Protein AF-A0A937B9V1-F1 (afdb_monomer)

Secondary structure (DSSP, 8-state):
------SSEEEEEETTEEEEEE--GGGTT---HHHHHHHHHHHHHHHH-TT--EEEEEE-SPPPSSHHHHHHHHHHH--HHHHSPP--GGGGGGSPPPPTTPPSSPPPGGGGT----TTTTTT---HHHHHHHHHHHHHTTGGGHHHHTT-TTS--S---HHHHHTTSS-HHHHHHHHH-

Sequence (180 aa):
MTDMTYNTILLSRDNGLATITLNAPDKLNAVSRKMIAEIKPCWEELAADSSVRAVLLTGNGRPYAVFTPYKNAWLREVNDFYLRSYPVERHAAALAPLPQGLPPGVPELAAIGFETTNLRALKIATGTQGARGLFEDFVERIDRYHQARDFPAIKGPSYLSVHLRFGTLSIRQVARVAWQ

Mean predicted aligned error: 11.93 Å

Solvent-accessible surface area (backbone atoms only — not comparable to full-atom values): 11213 Å² total; per-residue (Å²): 133,84,83,80,80,62,82,36,45,43,81,49,76,54,99,31,37,33,37,41,32,40,40,30,77,96,48,35,48,51,90,40,74,68,39,54,63,52,46,53,58,52,49,55,55,49,73,71,35,87,69,48,78,46,77,48,81,47,70,78,84,66,72,70,69,43,66,67,67,42,50,59,51,48,67,69,69,61,50,70,83,75,27,53,83,77,85,58,72,86,50,57,86,72,58,81,77,84,63,88,92,60,76,88,78,82,81,57,53,66,81,73,79,39,78,92,72,65,47,71,82,70,66,57,65,60,64,46,68,28,33,48,54,38,47,57,60,30,65,82,48,52,91,49,29,87,80,26,57,86,38,90,92,44,94,27,70,54,81,50,66,68,28,56,74,70,61,41,41,58,67,38,59,54,51,44,64,74,67,109

Structure (mmCIF, N/CA/C/O backbone):
data_AF-A0A937B9V1-F1
#
_entry.id   AF-A0A937B9V1-F1
#
loop_
_atom_site.group_PDB
_atom_site.id
_atom_site.type_symbol
_atom_site.label_atom_id
_atom_site.label_alt_id
_atom_site.label_comp_id
_atom_site.label_asym_id
_atom_site.label_entity_id
_atom_site.label_seq_id
_atom_site.pdbx_PDB_ins_code
_atom_site.Cartn_x
_atom_site.Cartn_y
_atom_site.Cartn_z
_atom_site.occupancy
_atom_site.B_iso_or_equiv
_atom_site.auth_seq_id
_atom_site.auth_comp_id
_atom_site.auth_asym_id
_atom_site.auth_atom_id
_atom_site.pdbx_PDB_model_num
ATOM 1 N N . MET A 1 1 ? -21.801 18.037 42.584 1.00 36.03 1 MET A N 1
ATOM 2 C CA . MET A 1 1 ? -21.673 17.160 41.404 1.00 36.03 1 MET A CA 1
ATOM 3 C C . MET A 1 1 ? -20.888 17.943 40.375 1.00 36.03 1 MET A C 1
ATOM 5 O O . MET A 1 1 ? -21.394 18.938 39.882 1.00 36.03 1 MET A O 1
ATOM 9 N N . THR A 1 2 ? -19.611 17.616 40.193 1.00 35.78 2 THR A N 1
ATOM 10 C CA . THR A 1 2 ? -18.760 18.268 39.191 1.00 35.78 2 THR A CA 1
ATOM 11 C C . THR A 1 2 ? -19.205 17.814 37.813 1.00 35.78 2 THR A C 1
ATOM 13 O O . THR A 1 2 ? -19.143 16.626 37.512 1.00 35.78 2 THR A O 1
ATOM 16 N N . ASP A 1 3 ? -19.682 18.761 37.017 1.00 43.06 3 ASP A N 1
ATOM 17 C CA . ASP A 1 3 ? -20.049 18.560 35.623 1.00 43.06 3 ASP A CA 1
ATOM 18 C C . ASP A 1 3 ? -18.768 18.236 34.838 1.00 43.06 3 ASP A C 1
ATOM 20 O O . ASP A 1 3 ? -17.901 19.090 34.635 1.00 43.06 3 ASP A O 1
ATOM 24 N N . MET A 1 4 ? -18.557 16.956 34.534 1.00 55.00 4 MET A N 1
ATOM 25 C CA . MET A 1 4 ? -17.305 16.475 33.962 1.00 55.00 4 MET A CA 1
ATOM 26 C C . MET A 1 4 ? -17.351 16.676 32.449 1.00 55.00 4 MET A C 1
ATOM 28 O O . MET A 1 4 ? -17.801 15.824 31.690 1.00 55.00 4 MET A O 1
ATOM 32 N N . THR A 1 5 ? -16.920 17.853 31.998 1.00 66.19 5 THR A N 1
ATOM 33 C CA . THR A 1 5 ? -16.861 18.174 30.572 1.00 66.19 5 THR A CA 1
ATOM 34 C C . THR A 1 5 ? -15.746 17.365 29.902 1.00 66.19 5 THR A C 1
ATOM 36 O O . THR A 1 5 ? -14.557 17.639 30.079 1.00 66.19 5 THR A O 1
ATOM 39 N N . TYR A 1 6 ? -16.120 16.347 29.128 1.00 78.38 6 TYR A N 1
ATOM 40 C CA . TYR A 1 6 ? -15.191 15.610 28.276 1.00 78.38 6 TYR A CA 1
ATOM 41 C C . TYR A 1 6 ? -14.719 16.493 27.111 1.00 78.38 6 TYR A C 1
ATOM 43 O O . TYR A 1 6 ? -15.532 17.094 26.410 1.00 78.38 6 TYR A O 1
ATOM 51 N N . ASN A 1 7 ? -13.407 16.578 26.873 1.00 79.38 7 ASN A N 1
ATOM 52 C CA . ASN A 1 7 ? -12.864 17.419 25.797 1.00 79.38 7 ASN A CA 1
ATOM 53 C C . ASN A 1 7 ? -12.633 16.647 24.499 1.00 79.38 7 ASN A C 1
ATOM 55 O O . ASN A 1 7 ? -12.475 17.249 23.441 1.00 79.38 7 ASN A O 1
ATOM 59 N N . THR A 1 8 ? -12.494 15.327 24.591 1.00 81.69 8 THR A N 1
ATOM 60 C CA . THR A 1 8 ? -12.079 14.464 23.481 1.00 81.69 8 THR A CA 1
ATOM 61 C C . THR A 1 8 ? -13.044 13.317 23.216 1.00 81.69 8 THR A C 1
ATOM 63 O O . THR A 1 8 ? -12.830 12.551 22.277 1.00 81.69 8 THR A O 1
ATOM 66 N N . ILE A 1 9 ? -14.122 13.211 23.990 1.00 85.75 9 ILE A N 1
ATOM 67 C CA . ILE A 1 9 ? -15.238 12.297 23.749 1.00 85.75 9 ILE A CA 1
ATOM 68 C C . ILE A 1 9 ? -16.563 13.047 23.916 1.00 85.75 9 ILE A C 1
ATOM 70 O O . ILE A 1 9 ? -16.640 14.020 24.658 1.00 85.75 9 ILE A O 1
ATOM 74 N N . LEU A 1 10 ? -17.599 12.606 23.210 1.00 86.81 10 LEU A N 1
ATOM 75 C CA . LEU A 1 10 ? -18.985 13.011 23.433 1.00 86.81 10 LEU A CA 1
ATOM 76 C C . LEU A 1 10 ? -19.726 11.817 24.017 1.00 86.81 10 LEU A C 1
ATOM 78 O O . LEU A 1 10 ? -19.574 10.703 23.516 1.00 86.81 10 LEU A O 1
ATOM 82 N N . LEU A 1 11 ? -20.537 12.054 25.041 1.00 88.00 11 LEU A N 1
ATOM 83 C CA . LEU A 1 11 ? -21.367 11.032 25.661 1.00 88.00 11 LEU A CA 1
ATOM 84 C C . LEU A 1 11 ? -22.838 11.379 25.444 1.00 88.00 11 LEU A C 1
ATOM 86 O O . LEU A 1 11 ? -23.277 12.474 25.783 1.00 88.00 11 LEU A O 1
ATOM 90 N N . SER A 1 12 ? -23.596 10.437 24.895 1.00 87.44 12 SER A N 1
ATOM 91 C CA . SER A 1 12 ? -25.056 10.521 24.797 1.00 87.44 12 SER A CA 1
ATOM 92 C C . SER A 1 12 ? -25.686 9.268 25.394 1.00 87.44 12 SER A C 1
ATOM 94 O O . SER A 1 12 ? -25.066 8.204 25.403 1.00 87.44 12 SER A O 1
ATOM 96 N N . ARG A 1 13 ? -26.902 9.400 25.925 1.00 89.50 13 ARG A N 1
ATOM 97 C CA . ARG A 1 13 ? -27.661 8.308 26.539 1.00 89.50 13 ARG A CA 1
ATOM 98 C C . ARG A 1 13 ? -29.076 8.329 25.984 1.00 89.50 13 ARG A C 1
ATOM 100 O O . ARG A 1 13 ? -29.728 9.365 26.055 1.00 89.50 13 ARG A O 1
ATOM 107 N N . ASP A 1 14 ? -29.531 7.201 25.453 1.00 87.50 14 ASP A N 1
ATOM 108 C CA . ASP A 1 14 ? -30.900 7.041 24.966 1.00 87.50 14 ASP A CA 1
ATOM 109 C C . ASP A 1 14 ? -31.386 5.601 25.170 1.00 87.50 14 ASP A C 1
ATOM 111 O O . ASP A 1 14 ? -30.699 4.654 24.798 1.00 87.50 14 ASP A O 1
ATOM 115 N N . ASN A 1 15 ? -32.564 5.423 25.775 1.00 87.94 15 ASN A N 1
ATOM 116 C CA . ASN A 1 15 ? -33.238 4.125 25.943 1.00 87.94 15 ASN A CA 1
ATOM 117 C C . ASN A 1 15 ? -32.349 2.973 26.476 1.00 87.94 15 ASN A C 1
ATOM 119 O O . ASN A 1 15 ? -32.470 1.806 26.078 1.00 87.94 15 ASN A O 1
ATOM 123 N N . GLY A 1 16 ? -31.446 3.296 27.404 1.00 86.31 16 GLY A N 1
ATOM 124 C CA . GLY A 1 16 ? -30.489 2.360 28.000 1.00 86.31 16 GLY A CA 1
ATOM 125 C C . GLY A 1 16 ? -29.288 2.011 27.113 1.00 86.31 16 GLY A C 1
ATOM 126 O O . GLY A 1 16 ? -28.543 1.091 27.440 1.00 86.31 16 GLY A O 1
ATOM 127 N N . LEU A 1 17 ? -29.078 2.723 26.009 1.00 85.94 17 LEU A N 1
ATOM 128 C CA . LEU A 1 17 ? -27.844 2.713 25.231 1.00 85.94 17 LEU A CA 1
ATOM 129 C C . LEU A 1 17 ? -27.038 3.976 25.549 1.00 85.94 17 LEU A C 1
ATOM 131 O O . LEU A 1 17 ? -27.493 5.094 25.310 1.00 85.94 17 LEU A O 1
ATOM 135 N N . ALA A 1 18 ? -25.815 3.800 26.040 1.00 90.38 18 ALA A N 1
ATOM 136 C CA . ALA A 1 18 ? -24.845 4.881 26.135 1.00 90.38 18 ALA A CA 1
ATOM 137 C C . ALA A 1 18 ? -23.940 4.871 24.898 1.00 90.38 18 ALA A C 1
ATOM 139 O O . ALA A 1 18 ? -23.343 3.849 24.576 1.00 90.38 18 ALA A O 1
ATOM 140 N N . THR A 1 19 ? -23.814 5.998 24.200 1.00 84.19 19 THR A N 1
ATOM 141 C CA . THR A 1 19 ? -22.919 6.130 23.043 1.00 84.19 19 THR A CA 1
ATOM 142 C C . THR A 1 19 ? -21.779 7.082 23.366 1.00 84.19 19 THR A C 1
ATOM 144 O O . THR A 1 19 ? -22.000 8.278 23.571 1.00 84.19 19 THR A O 1
ATOM 147 N N .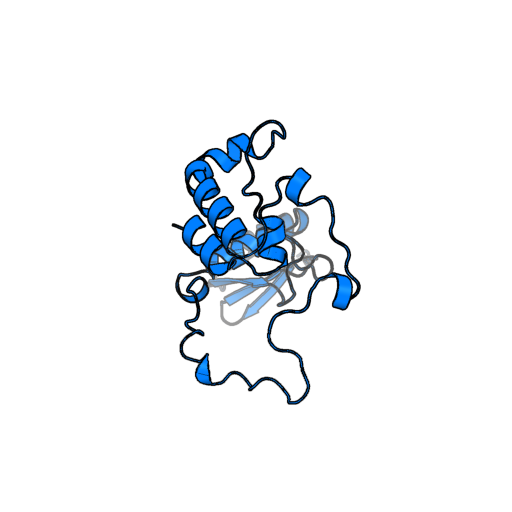 ILE A 1 20 ? -20.558 6.550 23.360 1.00 87.94 20 ILE A N 1
ATOM 148 C CA . ILE A 1 20 ? -19.310 7.303 23.452 1.00 87.94 20 ILE A CA 1
ATOM 149 C C . ILE A 1 20 ? -18.811 7.546 22.028 1.00 87.94 20 ILE A C 1
ATOM 151 O O . ILE A 1 20 ? -18.422 6.620 21.315 1.00 87.94 20 ILE A O 1
ATOM 155 N N . THR A 1 21 ? -18.798 8.804 21.604 1.00 85.25 21 THR A N 1
ATOM 156 C CA . THR A 1 21 ? -18.235 9.206 20.314 1.00 85.25 21 THR A CA 1
ATOM 157 C C . THR A 1 21 ? -16.863 9.818 20.528 1.00 85.25 21 THR A C 1
ATOM 159 O O . THR A 1 21 ? -16.727 10.802 21.251 1.00 85.25 21 THR A O 1
ATOM 162 N N . LEU A 1 22 ? -15.834 9.276 19.879 1.00 84.50 22 LEU A N 1
ATOM 163 C CA . LEU A 1 22 ? -14.516 9.904 19.865 1.00 84.50 22 LEU A CA 1
ATOM 164 C C . LEU A 1 22 ? -14.626 11.268 19.165 1.00 84.50 22 LEU A C 1
ATOM 166 O O . LEU A 1 22 ? -15.074 11.344 18.018 1.00 84.50 22 LEU A O 1
ATOM 170 N N . ASN A 1 23 ? -14.226 12.330 19.863 1.00 79.38 23 ASN A N 1
ATOM 171 C CA . ASN A 1 23 ? -14.386 13.719 19.444 1.00 79.38 23 ASN A CA 1
ATOM 172 C C . ASN A 1 23 ? -13.084 14.506 19.618 1.00 79.38 23 ASN A C 1
ATOM 174 O O . ASN A 1 23 ? -12.989 15.459 20.383 1.00 79.38 23 ASN A O 1
ATOM 178 N N . ALA A 1 24 ? -12.062 14.101 18.872 1.00 73.88 24 ALA A N 1
ATOM 179 C CA . ALA A 1 24 ? -10.858 14.891 18.650 1.00 73.88 24 ALA A CA 1
ATOM 180 C C . ALA A 1 24 ? -10.786 15.280 17.162 1.00 73.88 24 ALA A C 1
ATOM 182 O O . ALA A 1 24 ? -9.956 14.730 16.429 1.00 73.88 24 ALA A O 1
ATOM 183 N N . PRO A 1 25 ? -11.667 16.184 16.690 1.00 66.12 25 PRO A N 1
ATOM 184 C CA . PRO A 1 25 ? -11.812 16.522 15.274 1.00 66.12 25 PRO A CA 1
ATOM 185 C C . PRO A 1 25 ? -10.507 17.015 14.640 1.00 66.12 25 PRO A C 1
ATOM 187 O O . PRO A 1 25 ? -10.185 16.595 13.529 1.00 66.12 25 PRO A O 1
ATOM 190 N N . ASP A 1 26 ? -9.731 17.818 15.370 1.00 66.31 26 ASP A N 1
ATOM 191 C CA . ASP A 1 26 ? -8.446 18.374 14.916 1.00 66.31 26 ASP A CA 1
ATOM 192 C C . ASP A 1 26 ? -7.323 17.331 14.871 1.00 66.31 26 ASP A C 1
ATOM 194 O O . ASP A 1 26 ? -6.260 17.557 14.299 1.00 66.31 26 ASP A O 1
ATOM 198 N N . LYS A 1 27 ? -7.549 16.168 15.489 1.00 63.59 27 LYS A N 1
ATOM 199 C CA . LYS A 1 27 ? -6.613 15.037 15.523 1.00 63.59 27 LYS A CA 1
ATOM 200 C C . LYS A 1 27 ? -7.213 13.790 14.879 1.00 63.59 27 LYS A C 1
ATOM 202 O O . LYS A 1 27 ? -6.754 12.683 15.154 1.00 63.59 27 LYS A O 1
ATOM 207 N N . LEU A 1 28 ? -8.263 13.969 14.072 1.00 57.28 28 LEU A N 1
ATOM 208 C CA . LEU A 1 28 ? -9.016 12.921 13.381 1.00 57.28 28 LEU A CA 1
ATOM 209 C C . LEU A 1 28 ? -9.311 11.695 14.268 1.00 57.28 28 LEU A C 1
ATOM 211 O O . LEU A 1 28 ? -9.113 10.548 13.865 1.00 57.28 28 LEU A O 1
ATOM 215 N N . ASN A 1 29 ? -9.742 11.950 15.506 1.00 65.25 29 ASN A N 1
ATOM 216 C CA . ASN A 1 29 ? -10.091 10.928 16.498 1.00 65.25 29 ASN A CA 1
ATOM 217 C C . ASN A 1 29 ? -8.968 9.928 16.818 1.00 65.25 29 ASN A C 1
ATOM 219 O O . ASN A 1 29 ? -9.227 8.799 17.233 1.00 65.25 29 ASN A O 1
ATOM 223 N N . ALA A 1 30 ? -7.711 10.347 16.668 1.00 66.12 30 ALA A N 1
ATOM 224 C CA . ALA A 1 30 ? -6.574 9.629 17.215 1.00 66.12 30 ALA A CA 1
ATOM 225 C C . ALA A 1 30 ? -6.777 9.358 18.712 1.00 66.12 30 ALA A C 1
ATOM 227 O O . ALA A 1 30 ? -6.952 10.292 19.502 1.00 66.12 30 ALA A O 1
ATOM 228 N N . VAL A 1 31 ? -6.695 8.085 19.108 1.00 74.38 31 VAL A N 1
ATOM 229 C CA . VAL A 1 31 ? -6.790 7.676 20.514 1.00 74.38 31 VAL A CA 1
ATOM 230 C C . VAL A 1 31 ? -5.541 8.157 21.257 1.00 74.38 31 VAL A C 1
ATOM 232 O O . VAL A 1 31 ? -4.489 7.521 21.241 1.00 74.38 31 VAL A O 1
ATOM 235 N N . SER A 1 32 ? -5.641 9.343 21.857 1.00 78.00 32 SER A N 1
ATOM 236 C CA . SER A 1 32 ? -4.566 9.982 22.623 1.00 78.00 32 SER A CA 1
ATOM 237 C C . SER A 1 32 ? -4.592 9.556 24.094 1.00 78.00 32 SER A C 1
ATOM 239 O O . SER A 1 32 ? -5.627 9.128 24.598 1.00 78.00 32 SER A O 1
ATOM 241 N N . ARG A 1 33 ? -3.488 9.747 24.833 1.00 80.75 33 ARG A N 1
ATOM 242 C CA . ARG A 1 33 ? -3.462 9.501 26.292 1.00 80.75 33 ARG A CA 1
ATOM 243 C C . ARG A 1 33 ? -4.549 10.279 27.040 1.00 80.75 33 ARG A C 1
ATOM 245 O O . ARG A 1 33 ? -5.150 9.731 27.952 1.00 80.75 33 ARG A O 1
ATOM 252 N N . LYS A 1 34 ? -4.828 11.521 26.621 1.00 81.50 34 LYS A N 1
ATOM 253 C CA . LYS A 1 3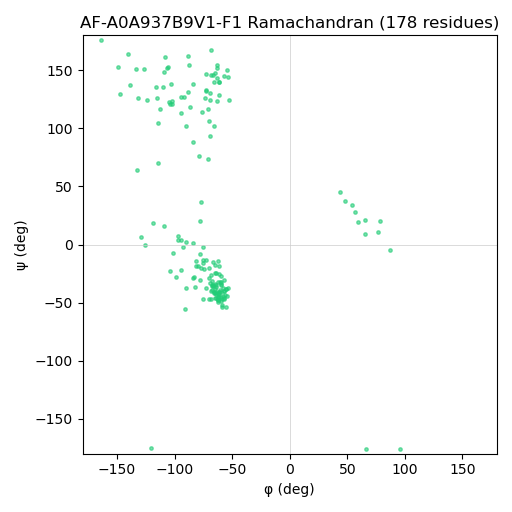4 ? -5.912 12.343 27.181 1.00 81.50 34 LYS A CA 1
ATOM 254 C C . LYS A 1 34 ? -7.277 11.694 26.944 1.00 81.50 34 LYS A C 1
ATOM 256 O O . LYS A 1 34 ? -8.060 11.581 27.872 1.00 81.50 34 LYS A O 1
ATOM 261 N N . MET A 1 35 ? -7.515 11.200 25.731 1.00 83.31 35 MET A N 1
ATOM 262 C CA . MET A 1 35 ? -8.759 10.512 25.382 1.00 83.31 35 MET A CA 1
ATOM 263 C C . MET A 1 35 ? -8.937 9.212 26.163 1.00 83.31 35 MET A C 1
ATOM 265 O O . MET A 1 35 ? -10.016 8.967 26.676 1.00 83.31 35 MET A O 1
AT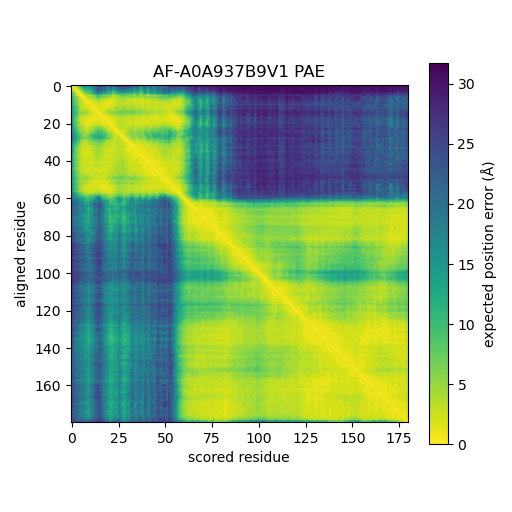OM 269 N N . ILE A 1 36 ? -7.876 8.418 26.335 1.00 82.69 36 ILE A N 1
ATOM 270 C CA . ILE A 1 36 ? -7.905 7.214 27.183 1.00 82.69 36 ILE A CA 1
ATOM 271 C C . ILE A 1 36 ? -8.217 7.579 28.645 1.00 82.69 36 ILE A C 1
ATOM 273 O O . ILE A 1 36 ? -9.000 6.891 29.297 1.00 82.69 36 ILE A O 1
ATOM 277 N N . ALA A 1 37 ? -7.632 8.670 29.148 1.00 86.31 37 ALA A N 1
ATOM 278 C CA . ALA A 1 37 ? -7.868 9.161 30.504 1.00 86.31 37 ALA A CA 1
ATOM 279 C C . ALA A 1 37 ? -9.286 9.718 30.715 1.00 86.31 37 ALA A C 1
ATOM 281 O O . ALA A 1 37 ? -9.765 9.687 31.839 1.00 86.31 37 ALA A O 1
ATOM 282 N N . GLU A 1 38 ? -9.956 10.197 29.662 1.00 87.19 38 GLU A N 1
ATOM 283 C CA . GLU A 1 38 ? -11.368 10.610 29.694 1.00 87.19 38 GLU A CA 1
ATOM 284 C C . GLU A 1 38 ? -12.319 9.410 29.540 1.00 87.19 38 GLU A C 1
ATOM 286 O O . GLU A 1 38 ? -13.350 9.333 30.201 1.00 87.19 38 GLU A O 1
ATOM 291 N N . ILE A 1 39 ? -11.934 8.431 28.721 1.00 85.88 39 ILE A N 1
ATOM 292 C CA . ILE A 1 39 ? -12.666 7.182 28.491 1.00 85.88 39 ILE A CA 1
ATOM 293 C C . ILE A 1 39 ? -12.789 6.365 29.778 1.00 85.88 39 ILE A C 1
ATOM 295 O O . ILE A 1 39 ? -13.883 5.938 30.129 1.00 85.88 39 ILE A O 1
ATOM 299 N N . LYS A 1 40 ? -11.688 6.144 30.500 1.00 86.00 40 LYS A N 1
ATOM 300 C CA . LYS A 1 40 ? -11.686 5.270 31.680 1.00 86.00 40 LYS A CA 1
ATOM 301 C C . LYS A 1 40 ? -12.732 5.654 32.753 1.00 86.00 40 LYS A C 1
ATOM 303 O O . LYS A 1 40 ? -13.533 4.787 33.091 1.00 86.00 40 LYS A O 1
ATOM 308 N N . PRO A 1 41 ? -12.792 6.904 33.251 1.00 88.19 41 PRO A N 1
ATOM 309 C CA . PRO A 1 41 ? -13.814 7.302 34.218 1.00 88.19 41 PRO A CA 1
ATOM 310 C C . PRO A 1 41 ? -15.224 7.321 33.612 1.00 88.19 41 PRO A C 1
ATOM 312 O O . PRO A 1 41 ? -16.176 6.988 34.307 1.00 88.19 41 PRO A O 1
ATOM 315 N N . CYS A 1 42 ? -15.368 7.624 32.315 1.00 87.69 42 CYS A N 1
ATOM 316 C CA . CYS A 1 42 ? -16.657 7.527 31.623 1.00 87.69 42 CYS A CA 1
ATOM 317 C C . CYS A 1 42 ? -17.202 6.089 31.643 1.00 87.69 42 CYS A C 1
ATOM 319 O O . CYS A 1 42 ? -18.390 5.870 31.857 1.00 87.69 42 CYS A O 1
ATOM 321 N N . TRP A 1 43 ? -16.333 5.090 31.486 1.00 86.56 43 TRP A N 1
ATOM 322 C CA . TRP A 1 43 ? -16.717 3.684 31.616 1.00 86.56 43 TRP A CA 1
ATOM 323 C C . TRP A 1 43 ? -17.139 3.312 33.035 1.00 86.56 43 TRP A C 1
ATOM 325 O O . TRP A 1 43 ? -18.111 2.583 33.199 1.00 86.56 43 TRP A O 1
ATOM 335 N N . GLU A 1 44 ? -16.418 3.794 34.048 1.00 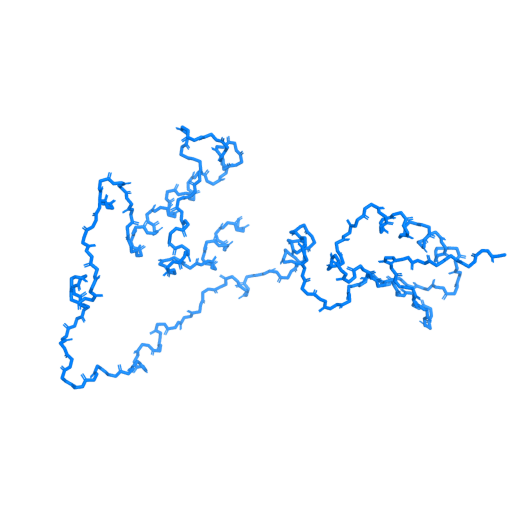88.31 44 GLU A N 1
ATOM 336 C CA . GLU A 1 44 ? -16.752 3.549 35.456 1.00 88.31 44 GLU A CA 1
ATOM 337 C C . GLU A 1 44 ? -18.109 4.179 35.820 1.00 88.31 44 GLU A C 1
ATOM 339 O O . GLU A 1 44 ? -18.931 3.535 36.468 1.00 88.31 44 GLU A O 1
ATOM 344 N N . GLU A 1 45 ? -18.385 5.389 35.321 1.00 90.12 45 GLU A N 1
ATOM 345 C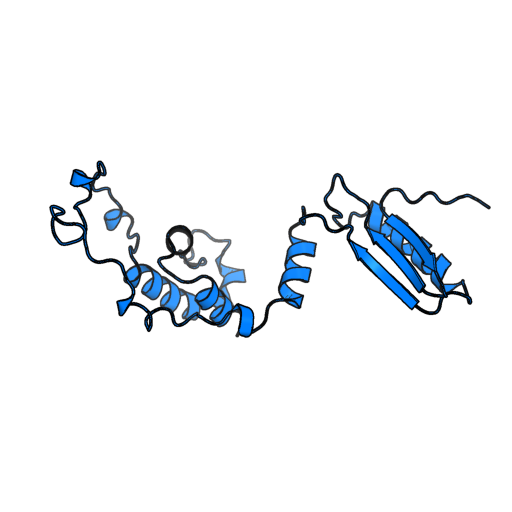 CA . GLU A 1 45 ? -19.679 6.070 35.450 1.00 90.12 45 GLU A CA 1
ATOM 346 C C . GLU A 1 45 ? -20.814 5.252 34.814 1.00 90.12 45 GLU A C 1
ATOM 348 O O . GLU A 1 45 ? -21.842 5.016 35.445 1.00 90.12 45 GLU A O 1
ATOM 353 N N . LEU A 1 46 ? -20.623 4.777 33.579 1.00 90.38 46 LEU A N 1
ATOM 354 C CA . LEU A 1 46 ? -21.629 3.984 32.867 1.00 90.38 46 LEU A CA 1
ATOM 355 C C . LEU A 1 46 ? -21.836 2.595 33.478 1.00 90.38 46 LEU A C 1
ATOM 357 O O . LEU A 1 46 ? -22.949 2.085 33.448 1.00 90.38 46 LEU A O 1
ATOM 361 N N . ALA A 1 47 ? -20.790 1.987 34.039 1.00 86.06 47 ALA A N 1
ATOM 362 C CA . ALA A 1 47 ? -20.885 0.694 34.713 1.00 86.06 47 ALA A CA 1
ATOM 363 C C . ALA A 1 47 ? -21.656 0.775 36.042 1.00 86.06 47 ALA A C 1
ATOM 365 O O . ALA A 1 47 ? -22.268 -0.209 36.452 1.00 86.06 47 ALA A O 1
ATOM 366 N N . ALA A 1 48 ? -21.631 1.931 36.711 1.00 89.94 48 ALA A N 1
ATOM 367 C CA . ALA A 1 48 ? -22.395 2.176 37.933 1.00 89.94 48 ALA A CA 1
ATOM 368 C C . ALA A 1 48 ? -23.870 2.539 37.666 1.00 89.94 48 ALA A C 1
ATOM 370 O O . ALA A 1 48 ? -24.691 2.508 38.585 1.00 89.94 48 ALA A O 1
ATOM 371 N N . ASP A 1 49 ? -24.221 2.882 36.425 1.00 89.94 49 ASP A N 1
ATOM 372 C CA . ASP A 1 49 ? -25.564 3.304 36.041 1.00 89.94 49 ASP A CA 1
ATOM 373 C C . ASP A 1 49 ? -26.432 2.112 35.609 1.00 89.94 49 ASP A C 1
ATOM 375 O O . ASP A 1 49 ? -26.362 1.626 34.482 1.00 89.94 49 ASP A O 1
ATOM 379 N N . SER A 1 50 ? -27.320 1.677 36.507 1.00 89.38 50 SER A N 1
ATOM 380 C CA . SER A 1 50 ? -28.262 0.573 36.255 1.00 89.38 50 SER A CA 1
ATOM 381 C C . SER A 1 50 ? -29.264 0.816 35.114 1.00 89.38 50 SER A C 1
ATOM 383 O O . SER A 1 50 ? -29.909 -0.130 34.661 1.00 89.38 50 SER A O 1
ATOM 385 N N . SER A 1 51 ? -29.414 2.060 34.639 1.00 91.12 51 SER A N 1
ATOM 386 C CA . SER A 1 51 ? -30.256 2.375 33.480 1.00 91.12 51 SER A CA 1
ATOM 387 C C . SER A 1 51 ? -29.569 2.059 32.145 1.00 91.12 51 SER A C 1
ATOM 389 O O . SER A 1 51 ? -30.244 1.901 31.124 1.00 91.12 51 SER A O 1
ATOM 391 N N . VAL A 1 52 ? -28.238 1.914 32.140 1.00 91.62 52 VAL A N 1
ATOM 392 C CA . VAL A 1 52 ? -27.437 1.588 30.957 1.00 91.62 52 VAL A CA 1
ATOM 393 C C . VAL A 1 52 ? -27.372 0.072 30.779 1.00 91.62 52 VAL A C 1
ATOM 395 O O . VAL A 1 52 ? -26.848 -0.665 31.606 1.00 91.62 52 VAL A O 1
ATOM 398 N N . ARG A 1 53 ? -27.890 -0.410 29.649 1.00 89.94 53 ARG A N 1
ATOM 399 C CA . ARG A 1 53 ? -27.898 -1.827 29.252 1.00 89.94 53 ARG A CA 1
ATOM 400 C C . ARG A 1 53 ? -26.777 -2.170 28.275 1.00 89.94 53 ARG A C 1
ATOM 402 O O . ARG A 1 53 ? -26.343 -3.316 28.219 1.00 89.94 53 ARG A O 1
ATOM 409 N N . ALA A 1 54 ? -26.337 -1.197 27.479 1.00 80.00 54 ALA A N 1
ATOM 410 C CA . ALA A 1 54 ? -25.290 -1.370 26.479 1.00 80.00 54 ALA A CA 1
ATOM 411 C C . ALA A 1 54 ? -24.490 -0.077 26.277 1.00 80.00 54 ALA A C 1
ATOM 413 O O . ALA A 1 54 ? -25.018 1.024 26.448 1.00 80.00 54 ALA A O 1
ATOM 414 N N . VAL A 1 55 ? -23.227 -0.221 25.861 1.00 82.81 55 VAL A N 1
ATOM 415 C CA . VAL A 1 55 ? -22.335 0.899 25.531 1.00 82.81 55 VAL A CA 1
ATOM 416 C C . VAL A 1 55 ? -21.815 0.745 24.098 1.00 82.81 55 VAL A C 1
ATOM 418 O O . VAL A 1 55 ? -21.215 -0.274 23.762 1.00 82.81 55 VAL A O 1
ATOM 421 N N . LEU A 1 56 ? -22.024 1.761 23.258 1.00 76.38 56 LEU A N 1
ATOM 422 C CA . LEU A 1 56 ? -21.504 1.860 21.893 1.00 76.38 56 LEU A CA 1
ATOM 423 C C . LEU A 1 56 ? -20.335 2.850 21.849 1.00 76.38 56 LEU A C 1
ATOM 425 O O . LEU A 1 56 ? -20.500 4.022 22.173 1.00 76.38 56 LEU A O 1
ATOM 429 N N . LEU A 1 57 ? -19.167 2.403 21.387 1.00 79.75 57 LEU A N 1
ATOM 430 C CA . LEU A 1 57 ? -18.019 3.269 21.107 1.00 79.75 57 LEU A CA 1
ATOM 431 C C . LEU A 1 57 ? -17.886 3.477 19.594 1.00 79.75 57 LEU A C 1
ATOM 433 O O . LEU A 1 57 ? -17.698 2.509 18.857 1.00 79.75 57 LEU A O 1
ATOM 437 N N . THR A 1 58 ? -17.943 4.724 19.123 1.00 72.44 58 THR A N 1
ATOM 438 C CA . THR A 1 58 ? -17.871 5.045 17.685 1.00 72.44 58 THR A CA 1
ATOM 439 C C . THR A 1 58 ? -17.038 6.298 17.385 1.00 72.44 58 THR A C 1
ATOM 441 O O . THR A 1 58 ? -16.706 7.075 18.278 1.00 72.44 58 THR A O 1
ATOM 444 N N . GLY A 1 59 ? -16.647 6.490 16.122 1.00 70.88 59 GLY A N 1
ATOM 445 C CA . GLY A 1 59 ? -15.912 7.666 15.644 1.00 70.88 59 GLY A CA 1
ATOM 446 C C . GLY A 1 59 ? -16.795 8.609 14.819 1.00 70.88 59 GLY A C 1
ATOM 447 O O . GLY A 1 59 ? -17.719 8.170 14.147 1.00 70.88 59 GLY A O 1
ATOM 448 N N . ASN A 1 60 ? -16.477 9.907 14.813 1.00 68.44 60 ASN A N 1
ATOM 449 C CA . ASN A 1 60 ? -17.278 10.959 14.160 1.00 68.44 60 ASN A CA 1
ATOM 450 C C . ASN A 1 60 ? -17.149 11.037 12.608 1.00 68.44 60 ASN A C 1
ATOM 452 O O . ASN A 1 60 ? -17.059 12.126 12.049 1.00 68.44 60 ASN A O 1
ATOM 456 N N . GLY A 1 61 ? -17.030 9.903 11.901 1.00 62.47 61 GLY A N 1
ATOM 457 C CA . GLY A 1 61 ? -17.102 9.833 10.425 1.00 62.47 61 GLY A CA 1
ATOM 458 C C . GLY A 1 61 ? -15.995 10.528 9.602 1.00 62.47 61 GLY A C 1
ATOM 459 O O . GLY A 1 61 ? -16.125 10.634 8.386 1.00 62.47 61 GLY A O 1
ATOM 460 N N . ARG A 1 62 ? -14.907 11.012 10.220 1.00 66.31 62 ARG A N 1
ATOM 461 C CA . ARG A 1 62 ? -13.776 11.665 9.522 1.00 66.31 62 ARG A CA 1
ATOM 462 C C . ARG A 1 62 ? -12.716 10.649 9.052 1.00 66.31 62 ARG A C 1
ATOM 464 O O . ARG A 1 62 ? -12.583 9.603 9.688 1.00 66.31 62 ARG A O 1
ATOM 471 N N . PRO A 1 63 ? -11.920 10.955 8.002 1.00 64.81 63 PRO A N 1
ATOM 472 C CA . PRO A 1 63 ? -10.757 10.143 7.625 1.00 64.81 63 PRO A CA 1
ATOM 473 C C . PRO A 1 63 ? -9.800 9.946 8.807 1.00 64.81 63 PRO A C 1
ATOM 475 O O . PRO A 1 63 ? -9.700 10.828 9.650 1.00 64.81 63 PRO A O 1
ATOM 478 N N . TYR A 1 64 ? -9.071 8.831 8.876 1.00 68.81 64 TYR A N 1
ATOM 479 C CA . TYR A 1 64 ? -8.107 8.576 9.957 1.00 68.81 64 TYR A CA 1
ATOM 480 C C . TYR A 1 64 ? -6.838 9.452 9.832 1.00 68.81 64 TYR A C 1
ATOM 482 O O . TYR A 1 64 ? -6.219 9.467 8.773 1.00 68.81 64 TYR A O 1
ATOM 490 N N . ALA A 1 65 ? -6.388 10.114 10.916 1.00 73.69 65 ALA A N 1
ATOM 491 C CA . ALA A 1 65 ? -5.070 10.802 10.973 1.00 73.69 65 ALA A CA 1
ATOM 492 C C . ALA A 1 65 ? -3.921 9.863 11.322 1.00 73.69 65 ALA A C 1
ATOM 494 O O . ALA A 1 65 ? -2.762 10.157 11.042 1.00 73.69 65 ALA A O 1
ATOM 495 N N . VAL A 1 66 ? -4.223 8.801 12.067 1.00 78.12 66 VAL A N 1
ATOM 496 C CA . VAL A 1 66 ? -3.210 7.968 12.712 1.00 78.12 66 VAL A CA 1
ATOM 497 C C . VAL A 1 66 ? -3.276 6.573 12.135 1.00 78.12 66 VAL A C 1
ATOM 499 O O . VAL A 1 66 ? -4.346 5.983 11.989 1.00 78.12 66 VAL A O 1
ATOM 502 N N . PHE A 1 67 ? -2.096 6.041 11.839 1.00 79.56 67 PHE A N 1
ATOM 503 C CA . PHE A 1 67 ? -1.953 4.761 11.169 1.00 79.56 67 PHE A CA 1
ATOM 504 C C . PHE A 1 67 ? -2.536 3.592 11.973 1.00 79.56 67 PHE A C 1
ATOM 506 O O . PHE A 1 67 ? -3.212 2.746 11.405 1.00 79.56 67 PHE A O 1
ATOM 513 N N . THR A 1 68 ? -2.324 3.536 13.291 1.00 85.50 68 THR A N 1
ATOM 514 C CA . THR A 1 68 ? -2.788 2.412 14.124 1.00 85.50 68 THR A CA 1
ATOM 515 C C . THR A 1 68 ? -4.311 2.184 14.081 1.00 85.50 68 THR A C 1
ATOM 517 O O . THR A 1 68 ? -4.717 1.067 13.760 1.00 85.50 68 THR A O 1
ATOM 520 N N . PRO A 1 69 ? -5.184 3.179 14.358 1.00 76.19 69 PRO A N 1
ATOM 521 C CA . PRO A 1 69 ? -6.631 2.985 14.253 1.00 76.19 69 PRO A CA 1
ATOM 522 C C . PRO A 1 69 ? -7.088 2.710 12.814 1.00 76.19 69 PRO A C 1
ATOM 524 O O . PRO A 1 69 ? -7.979 1.884 12.628 1.00 76.19 69 PRO A O 1
ATOM 527 N N . TYR A 1 70 ? -6.440 3.313 11.809 1.00 81.69 70 TYR A N 1
ATOM 528 C CA . TYR A 1 70 ? -6.676 2.978 10.402 1.00 81.69 70 TYR A CA 1
ATOM 529 C C . TYR A 1 70 ? -6.381 1.499 10.117 1.00 81.69 70 TYR A C 1
ATOM 531 O O . TYR A 1 70 ? -7.247 0.792 9.614 1.00 81.69 70 TYR A O 1
ATOM 539 N N . LYS A 1 71 ? -5.193 1.007 10.495 1.00 88.44 71 LYS A N 1
ATOM 540 C CA . LYS A 1 71 ? -4.774 -0.389 10.311 1.00 88.44 71 LYS A CA 1
ATOM 541 C C . LYS A 1 71 ? -5.759 -1.349 10.974 1.00 88.44 71 LYS A C 1
ATOM 543 O O . LYS A 1 71 ? -6.157 -2.324 10.352 1.00 88.44 71 LYS A O 1
ATOM 548 N N . ASN A 1 72 ? -6.156 -1.084 12.218 1.00 84.44 72 ASN A N 1
ATOM 549 C CA . ASN A 1 72 ? -7.076 -1.957 12.950 1.00 84.44 72 ASN A CA 1
ATOM 550 C C . ASN A 1 72 ? -8.486 -1.962 12.342 1.00 84.44 72 ASN A C 1
ATOM 552 O O . ASN A 1 72 ? -9.156 -2.988 12.359 1.00 84.44 72 ASN A O 1
ATOM 556 N N . ALA A 1 73 ? -8.958 -0.831 11.812 1.00 81.88 73 ALA A N 1
ATOM 557 C CA . ALA A 1 73 ? -10.210 -0.790 11.064 1.00 81.88 73 ALA A CA 1
ATOM 558 C C . ALA A 1 73 ? -10.090 -1.544 9.734 1.00 81.88 73 ALA A C 1
ATOM 560 O O . ALA A 1 73 ? -10.911 -2.408 9.456 1.00 81.88 73 ALA A O 1
ATOM 561 N N . TRP A 1 74 ? -9.022 -1.300 8.975 1.00 87.56 74 TRP A N 1
ATOM 562 C CA . TRP A 1 74 ? -8.754 -1.978 7.709 1.00 87.56 74 TRP A CA 1
ATOM 563 C C . TRP A 1 74 ? -8.663 -3.500 7.875 1.00 87.56 74 TRP A C 1
ATOM 565 O O . TRP A 1 74 ? -9.293 -4.225 7.115 1.00 87.56 74 TRP A O 1
ATOM 575 N N . LEU A 1 75 ? -7.961 -3.988 8.907 1.00 91.50 75 LEU A N 1
ATOM 576 C CA . LEU A 1 75 ? -7.836 -5.421 9.207 1.00 91.50 75 LEU A CA 1
ATOM 577 C C . LEU A 1 75 ? -9.160 -6.089 9.609 1.00 91.50 75 LEU A C 1
ATOM 579 O O . LEU A 1 75 ? -9.283 -7.297 9.447 1.00 91.50 75 LEU A O 1
ATOM 583 N N . ARG A 1 76 ? -10.134 -5.335 10.137 1.00 87.88 76 ARG A N 1
ATOM 584 C CA . ARG A 1 76 ? -11.477 -5.863 10.432 1.00 87.88 76 ARG A CA 1
ATOM 585 C C . ARG A 1 76 ? -12.347 -5.985 9.181 1.00 87.88 76 ARG A C 1
ATOM 587 O O . ARG A 1 76 ? -13.208 -6.852 9.143 1.00 87.88 76 ARG A O 1
ATOM 594 N N . GLU A 1 77 ? -12.133 -5.115 8.197 1.00 87.12 77 GLU A N 1
ATOM 595 C CA . GLU A 1 77 ? -12.950 -5.040 6.977 1.00 87.12 77 GLU A CA 1
ATOM 596 C C . GLU A 1 77 ? -12.433 -5.918 5.841 1.00 87.12 77 GLU A C 1
ATOM 598 O O . GLU A 1 77 ? -13.209 -6.472 5.060 1.00 87.12 77 GLU A O 1
ATOM 603 N N . VAL A 1 78 ? -11.111 -6.008 5.709 1.00 91.25 78 VAL A N 1
ATOM 604 C CA . VAL A 1 78 ? -10.467 -6.773 4.645 1.00 91.25 78 VAL A CA 1
ATOM 605 C C . VAL A 1 78 ? -10.949 -8.232 4.705 1.00 91.25 78 VAL A C 1
ATOM 607 O O . VAL A 1 78 ? -11.259 -8.745 5.778 1.00 91.25 78 VAL A O 1
ATOM 610 N N . ASN A 1 79 ? -11.094 -8.882 3.545 1.00 92.31 79 ASN A N 1
ATOM 611 C CA . ASN A 1 79 ? -11.518 -10.281 3.356 1.00 92.31 79 ASN A CA 1
ATOM 612 C C . ASN A 1 79 ? -11.166 -10.739 1.928 1.00 92.31 79 ASN A C 1
ATOM 614 O O . ASN A 1 79 ? -10.695 -9.937 1.114 1.00 92.31 79 ASN A O 1
ATOM 618 N N . ASP A 1 80 ? -11.402 -12.018 1.612 1.00 93.62 80 ASP A N 1
ATOM 619 C CA . ASP A 1 80 ? -11.106 -12.588 0.288 1.00 93.62 80 ASP A CA 1
ATOM 620 C C . ASP A 1 80 ? -11.791 -11.817 -0.854 1.00 93.62 80 ASP A C 1
ATOM 622 O O . ASP A 1 80 ? -11.176 -11.545 -1.888 1.00 93.62 80 ASP A O 1
ATOM 626 N N . PHE A 1 81 ? -13.028 -11.352 -0.642 1.00 91.25 81 PHE A N 1
ATOM 627 C CA . PHE A 1 81 ? -13.752 -10.572 -1.644 1.00 91.25 81 PHE A CA 1
ATOM 628 C C . PHE A 1 81 ? -13.013 -9.277 -2.014 1.00 91.25 81 PHE A C 1
ATOM 630 O O . PHE A 1 81 ? -12.933 -8.943 -3.197 1.00 91.25 81 PHE A O 1
ATOM 637 N N . TYR A 1 82 ? -12.423 -8.574 -1.044 1.00 91.06 82 TYR A N 1
ATOM 638 C CA . TYR A 1 82 ? -11.645 -7.357 -1.308 1.00 91.06 82 TYR A CA 1
ATOM 639 C C . TYR A 1 82 ? -10.268 -7.628 -1.933 1.00 91.06 82 TYR A C 1
ATOM 641 O O . TYR A 1 82 ? -9.690 -6.739 -2.568 1.00 91.06 82 TYR A O 1
ATOM 649 N N . LEU A 1 83 ? -9.744 -8.846 -1.787 1.00 94.00 83 LEU A N 1
ATOM 650 C CA . LEU A 1 83 ? -8.419 -9.233 -2.272 1.00 94.00 83 LEU A CA 1
ATOM 651 C C . LEU A 1 83 ? -8.417 -10.034 -3.573 1.00 94.00 83 LEU A C 1
ATOM 653 O O . LEU A 1 83 ? -7.357 -10.239 -4.172 1.00 94.00 83 LEU A O 1
ATOM 657 N N . ARG A 1 84 ? -9.582 -10.446 -4.069 1.00 91.69 84 ARG A N 1
ATOM 658 C CA . ARG A 1 84 ? -9.683 -11.120 -5.363 1.00 91.69 84 ARG A CA 1
ATOM 659 C C . ARG A 1 84 ? -9.318 -10.188 -6.527 1.00 91.69 84 ARG A C 1
ATOM 661 O O . ARG A 1 84 ? -9.618 -8.991 -6.537 1.00 91.69 84 ARG A O 1
ATOM 668 N N . SER A 1 85 ? -8.701 -10.755 -7.560 1.00 89.06 85 SER A N 1
ATOM 669 C CA . SER A 1 85 ? -8.537 -10.072 -8.847 1.00 89.06 85 SER A CA 1
ATOM 670 C C . SER A 1 85 ? -9.873 -9.998 -9.587 1.00 89.06 85 SER A C 1
ATOM 672 O O . SER A 1 85 ? -10.692 -10.911 -9.495 1.00 89.06 85 SER A O 1
ATOM 674 N N . TYR A 1 86 ? -10.080 -8.923 -10.348 1.00 86.38 86 TYR A N 1
ATOM 675 C CA . TYR A 1 86 ? -11.240 -8.788 -11.225 1.00 86.38 86 TYR A CA 1
ATOM 676 C C . TYR A 1 86 ? -10.884 -9.327 -12.617 1.00 86.38 86 TYR A C 1
ATOM 678 O O . TYR A 1 86 ? -9.876 -8.877 -13.161 1.00 86.38 86 TYR A O 1
ATOM 686 N N . PRO A 1 87 ? -11.673 -10.254 -13.193 1.00 84.75 87 PRO A N 1
ATOM 687 C CA . PRO A 1 87 ? -11.385 -10.869 -14.489 1.00 84.75 87 PRO A CA 1
ATOM 688 C C . PRO A 1 87 ? -11.786 -9.923 -15.627 1.00 84.75 87 PRO A C 1
ATOM 690 O O . PRO A 1 87 ? -12.851 -10.066 -16.231 1.00 84.75 87 PRO A O 1
ATOM 693 N N . VAL A 1 88 ? -10.971 -8.900 -15.871 1.00 86.81 88 VAL A N 1
ATOM 694 C CA . VAL A 1 88 ? -11.239 -7.870 -16.887 1.00 86.81 88 VAL A CA 1
ATOM 695 C C . VAL A 1 88 ? -10.857 -8.324 -18.295 1.00 86.81 88 VAL A C 1
ATOM 697 O O . VAL A 1 88 ? -11.365 -7.786 -19.271 1.00 86.81 88 VAL A O 1
ATOM 700 N N . GLU A 1 89 ? -10.029 -9.360 -18.411 1.00 89.19 89 GLU A N 1
ATOM 701 C CA . GLU A 1 89 ? -9.497 -9.894 -19.667 1.00 89.19 89 GLU A CA 1
ATOM 702 C C . GLU A 1 89 ? -10.612 -10.373 -20.605 1.00 89.19 89 GLU A C 1
ATOM 704 O O . GLU A 1 89 ? -10.527 -10.204 -21.818 1.00 89.19 89 GLU A O 1
ATOM 709 N N . ARG A 1 90 ? -11.718 -10.882 -20.048 1.00 93.00 90 ARG A N 1
ATOM 710 C CA . ARG A 1 90 ? -12.910 -11.276 -20.819 1.00 93.00 90 ARG A CA 1
ATOM 711 C C . ARG A 1 90 ? -13.564 -10.112 -21.575 1.00 93.00 90 ARG A C 1
ATOM 713 O O . ARG A 1 90 ? -14.350 -1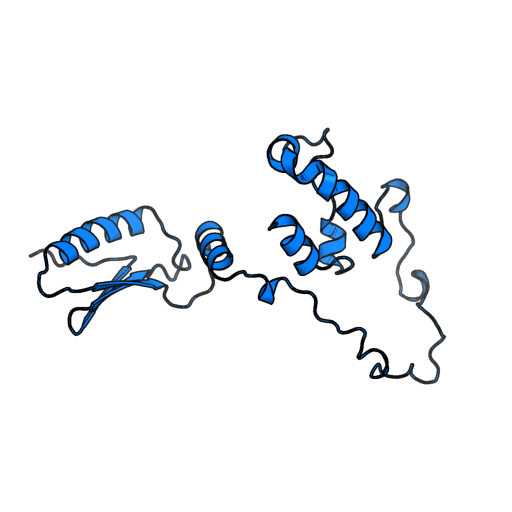0.343 -22.485 1.00 93.00 90 ARG A O 1
ATOM 720 N N . HIS A 1 91 ? -13.267 -8.872 -21.186 1.00 91.62 91 HIS A N 1
ATOM 721 C CA . HIS A 1 91 ? -13.771 -7.656 -21.819 1.00 91.62 91 HIS A CA 1
ATOM 722 C C . HIS A 1 91 ? -12.776 -7.054 -22.821 1.00 91.62 91 HIS A C 1
ATOM 724 O O . HIS A 1 91 ? -13.034 -5.972 -23.337 1.00 91.62 91 HIS A O 1
ATOM 730 N N . ALA A 1 92 ? -11.663 -7.729 -23.139 1.00 92.12 92 ALA A N 1
ATOM 731 C CA . ALA A 1 92 ? -10.651 -7.208 -24.062 1.00 92.12 92 ALA A CA 1
ATOM 732 C C . ALA A 1 92 ? -11.216 -6.860 -25.454 1.00 92.12 92 ALA A C 1
ATOM 734 O O . ALA A 1 92 ? -10.764 -5.906 -26.080 1.00 92.12 92 ALA A O 1
ATOM 735 N N . ALA A 1 93 ? -12.251 -7.572 -25.910 1.00 93.81 93 ALA A N 1
ATOM 736 C CA . ALA A 1 93 ? -12.937 -7.274 -27.170 1.00 93.81 93 ALA A CA 1
ATOM 737 C C . ALA A 1 93 ? -13.705 -5.934 -27.166 1.00 93.81 93 ALA A C 1
ATOM 739 O O . ALA A 1 93 ? -14.084 -5.453 -28.227 1.00 93.81 93 ALA A O 1
ATOM 740 N N . ALA A 1 94 ? -13.940 -5.332 -25.995 1.00 94.31 94 ALA A N 1
ATOM 741 C CA . ALA A 1 94 ? -14.598 -4.033 -25.854 1.00 94.31 94 ALA A CA 1
ATOM 742 C C . ALA A 1 94 ? -13.614 -2.847 -25.874 1.00 94.31 94 ALA A C 1
ATOM 744 O O . ALA A 1 94 ? -14.032 -1.703 -25.697 1.00 94.31 94 ALA A O 1
ATOM 745 N N . LEU A 1 95 ? -12.310 -3.097 -26.050 1.00 91.31 95 LEU A N 1
ATOM 746 C CA . LEU A 1 95 ? -11.324 -2.031 -26.201 1.00 91.31 95 LEU A CA 1
ATOM 747 C C . LEU A 1 95 ? -11.576 -1.258 -27.500 1.00 91.31 95 LEU A C 1
ATOM 749 O O . LEU A 1 95 ? -11.882 -1.843 -28.539 1.00 91.31 95 LEU A O 1
ATOM 753 N N . ALA A 1 96 ? -11.432 0.065 -27.438 1.00 91.75 96 ALA A N 1
ATOM 754 C CA . ALA A 1 96 ? -11.567 0.907 -28.617 1.00 91.75 96 ALA A CA 1
ATOM 755 C C . ALA A 1 96 ? -10.502 0.532 -29.667 1.00 91.75 96 ALA A C 1
ATOM 757 O O . ALA A 1 96 ? -9.348 0.281 -29.300 1.00 91.75 96 ALA A O 1
ATOM 758 N N . PRO A 1 97 ? -10.857 0.508 -30.964 1.00 89.31 97 PRO A N 1
ATOM 759 C CA . PRO A 1 97 ? -9.871 0.317 -32.016 1.00 89.31 97 PRO A CA 1
ATOM 760 C C . PRO A 1 97 ? -8.876 1.483 -32.025 1.00 89.31 97 PRO A C 1
ATOM 762 O O . PRO A 1 97 ? -9.199 2.600 -31.614 1.00 89.31 97 PRO A O 1
ATOM 765 N N . LEU A 1 98 ? -7.666 1.230 -32.527 1.00 89.00 98 LEU A N 1
ATOM 766 C CA . LEU A 1 98 ? -6.663 2.277 -32.700 1.00 89.00 98 LEU A CA 1
ATOM 767 C C . LEU A 1 98 ? -7.196 3.350 -33.676 1.00 89.00 98 LEU A C 1
ATOM 769 O O . LEU A 1 98 ? -7.645 2.990 -34.769 1.00 89.00 98 LEU A O 1
ATOM 773 N N . PRO A 1 99 ? -7.156 4.648 -33.318 1.00 90.06 99 PRO A N 1
ATOM 774 C CA . PRO A 1 99 ? -7.523 5.727 -34.229 1.00 90.06 99 PRO A CA 1
ATOM 775 C C . PRO A 1 99 ? -6.753 5.676 -35.554 1.00 90.06 99 PRO A C 1
ATOM 777 O O . PRO A 1 99 ? -5.564 5.351 -35.589 1.00 90.06 99 PRO A O 1
ATOM 780 N N . GLN A 1 100 ? -7.427 6.041 -36.648 1.00 90.75 100 GLN A N 1
ATOM 781 C CA . GLN A 1 100 ? -6.796 6.127 -37.965 1.00 90.75 100 GLN A CA 1
ATOM 782 C C . GLN A 1 100 ? -5.662 7.163 -37.959 1.00 90.75 100 GLN A C 1
ATOM 784 O O . GLN A 1 100 ? -5.791 8.233 -37.368 1.00 90.75 100 GLN A O 1
ATOM 789 N N . GLY A 1 101 ? -4.555 6.846 -38.634 1.00 88.75 101 GLY A N 1
ATOM 790 C CA . GLY A 1 101 ? -3.392 7.732 -38.751 1.00 88.75 101 GLY A CA 1
ATOM 791 C C . GLY A 1 101 ? -2.369 7.628 -37.614 1.00 88.75 101 GLY A C 1
ATOM 792 O O . GLY A 1 101 ? -1.312 8.247 -37.716 1.00 88.75 101 GLY A O 1
ATOM 793 N N . LEU A 1 102 ? -2.627 6.834 -36.567 1.00 86.25 102 LEU A N 1
ATOM 794 C CA . LEU A 1 102 ? -1.610 6.522 -35.560 1.00 86.25 102 LEU A CA 1
ATOM 795 C C . LEU A 1 102 ? -0.724 5.348 -36.008 1.00 86.25 102 LEU A C 1
ATOM 797 O O . LEU A 1 102 ? -1.244 4.362 -36.542 1.00 86.25 102 LEU A O 1
ATOM 801 N N . PRO A 1 103 ? 0.602 5.421 -35.783 1.00 85.12 103 PRO A N 1
ATOM 802 C CA . PRO A 1 103 ? 1.487 4.298 -36.051 1.00 85.12 103 PRO A CA 1
ATOM 803 C C . PRO A 1 103 ? 1.119 3.106 -35.151 1.00 85.12 103 PRO A C 1
ATOM 805 O O . PRO A 1 103 ? 0.741 3.301 -33.992 1.00 85.12 103 PRO A O 1
ATOM 808 N N . PRO A 1 104 ? 1.217 1.865 -35.658 1.00 84.56 104 PRO A N 1
ATOM 809 C CA . PRO A 1 104 ? 0.973 0.682 -34.847 1.00 84.56 104 PRO A CA 1
ATOM 810 C C . PRO A 1 104 ? 2.067 0.513 -33.783 1.00 84.56 104 PRO A C 1
ATOM 812 O O . PRO A 1 104 ? 3.241 0.780 -34.033 1.00 84.56 104 PRO A O 1
ATOM 815 N N . GLY A 1 105 ? 1.683 -0.011 -32.618 1.00 87.75 105 GLY A N 1
ATOM 816 C CA . GLY A 1 105 ? 2.610 -0.349 -31.535 1.00 87.75 105 GLY A CA 1
ATOM 817 C C . GLY A 1 105 ? 2.765 0.735 -30.466 1.00 87.75 105 GLY A C 1
ATOM 818 O O . GLY A 1 105 ? 2.058 1.740 -30.446 1.00 87.75 105 GLY A O 1
ATOM 819 N N . VAL A 1 106 ? 3.670 0.478 -29.520 1.00 89.88 106 VAL A N 1
ATOM 820 C CA . VAL A 1 106 ? 4.012 1.410 -28.437 1.00 89.88 106 VAL A CA 1
ATOM 821 C C . VAL A 1 106 ? 5.128 2.331 -28.938 1.00 89.88 106 VAL A C 1
ATOM 823 O O . VAL A 1 106 ? 6.100 1.817 -29.492 1.00 89.88 106 VAL A O 1
ATOM 826 N N . PRO A 1 107 ? 5.024 3.662 -28.771 1.00 91.94 107 PRO A N 1
ATOM 827 C CA . PRO A 1 107 ? 6.067 4.575 -29.218 1.00 91.94 107 PRO A CA 1
ATOM 828 C C . PRO A 1 107 ? 7.377 4.362 -28.452 1.00 91.94 107 PRO A C 1
ATOM 830 O O . PRO A 1 107 ? 7.380 4.050 -27.260 1.00 91.94 107 PRO A O 1
ATOM 833 N N . GLU A 1 108 ? 8.493 4.598 -29.140 1.00 92.44 108 GLU A N 1
ATOM 834 C CA . GLU A 1 108 ? 9.816 4.663 -28.519 1.00 92.44 108 GLU A CA 1
ATOM 835 C C . GLU A 1 108 ? 9.901 5.822 -27.518 1.00 92.44 108 GLU A C 1
ATOM 837 O O . GLU A 1 108 ? 9.261 6.859 -27.696 1.00 92.44 108 GLU A O 1
ATOM 842 N N . LEU A 1 109 ? 10.757 5.693 -26.499 1.00 94.06 109 LEU A N 1
ATOM 843 C CA . LEU A 1 109 ? 10.923 6.722 -25.460 1.00 94.06 109 LEU A CA 1
ATOM 844 C C . LEU A 1 109 ? 11.248 8.104 -26.049 1.00 94.06 109 LEU A C 1
ATOM 846 O O . LEU A 1 109 ? 10.627 9.097 -25.673 1.00 94.06 109 LEU A O 1
ATOM 850 N N . ALA A 1 110 ? 12.161 8.162 -27.022 1.00 95.25 110 ALA A N 1
ATOM 851 C CA . ALA A 1 110 ? 12.558 9.420 -27.653 1.00 95.25 110 ALA A CA 1
ATOM 852 C C . ALA A 1 110 ? 11.390 10.103 -28.384 1.00 95.25 110 ALA A C 1
ATOM 854 O O . ALA A 1 110 ? 11.296 11.328 -28.389 1.00 95.25 110 ALA A O 1
ATOM 855 N N . ALA A 1 111 ? 10.459 9.321 -28.943 1.00 93.31 111 ALA A N 1
ATOM 856 C CA . ALA A 1 111 ? 9.285 9.848 -29.636 1.00 93.31 111 ALA A CA 1
ATOM 857 C C . ALA A 1 111 ? 8.276 10.511 -28.681 1.00 93.31 111 ALA A C 1
ATOM 859 O O . ALA A 1 111 ? 7.466 11.323 -29.118 1.00 93.31 111 ALA A O 1
ATOM 860 N N . ILE A 1 112 ? 8.335 10.191 -27.384 1.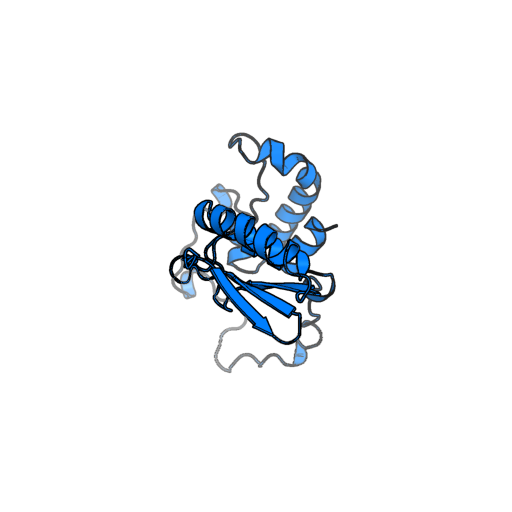00 94.50 112 ILE A N 1
ATOM 861 C CA . ILE A 1 112 ? 7.492 10.785 -26.337 1.00 94.50 112 ILE A CA 1
ATOM 862 C C . ILE A 1 112 ? 8.274 11.719 -25.397 1.00 94.50 112 ILE A C 1
ATOM 864 O O . ILE A 1 112 ? 7.780 12.064 -24.326 1.00 94.50 112 ILE A O 1
ATOM 868 N N . GLY A 1 113 ? 9.478 12.150 -25.792 1.00 96.81 113 GLY A N 1
ATOM 869 C CA . GLY A 1 113 ? 10.282 13.122 -25.041 1.00 96.81 113 GLY A CA 1
ATOM 870 C C . GLY A 1 113 ? 11.030 12.543 -23.836 1.00 96.81 113 GLY A C 1
ATOM 871 O O . GLY A 1 113 ? 11.407 13.289 -22.936 1.00 96.81 113 GLY A O 1
ATOM 872 N N . PHE A 1 114 ? 11.237 11.225 -23.803 1.00 96.31 114 PHE A N 1
ATOM 873 C CA . PHE A 1 114 ? 12.022 10.546 -22.777 1.00 96.31 114 PHE A CA 1
ATOM 874 C C . PHE A 1 114 ? 13.349 10.038 -23.338 1.00 96.31 114 PHE A C 1
ATOM 876 O O . PHE A 1 114 ? 13.449 9.603 -24.483 1.00 96.31 114 PHE A O 1
ATOM 883 N N . GLU A 1 115 ? 14.364 10.013 -22.485 1.00 95.44 115 GLU A N 1
ATOM 884 C CA . GLU A 1 115 ? 15.678 9.474 -22.818 1.00 95.44 115 GLU A CA 1
ATOM 885 C C . GLU A 1 115 ? 15.897 8.113 -22.154 1.00 95.44 115 GLU A C 1
ATOM 887 O O . GLU A 1 115 ? 15.349 7.805 -21.090 1.00 95.44 115 GLU A O 1
ATOM 892 N N . THR A 1 116 ? 16.732 7.283 -22.779 1.00 93.75 116 THR A N 1
ATOM 893 C CA . THR A 1 116 ? 17.187 6.042 -22.147 1.00 93.75 116 THR A CA 1
ATOM 894 C C . THR A 1 116 ? 18.178 6.375 -21.037 1.00 93.75 116 THR A C 1
ATOM 896 O O . THR A 1 116 ? 19.123 7.128 -21.246 1.00 93.75 116 THR A O 1
ATOM 899 N N . THR A 1 117 ? 17.997 5.775 -19.862 1.00 92.38 117 THR A N 1
ATOM 900 C CA . THR A 1 117 ? 18.840 6.022 -18.684 1.00 92.38 117 THR A CA 1
ATOM 901 C C . THR A 1 117 ? 19.525 4.745 -18.186 1.00 92.38 117 THR A C 1
ATOM 903 O O . THR A 1 117 ? 19.424 3.665 -18.773 1.00 92.38 117 THR A O 1
ATOM 906 N N . ASN A 1 118 ? 20.235 4.848 -17.063 1.00 93.44 118 ASN A N 1
ATOM 907 C CA . ASN A 1 118 ? 21.060 3.795 -16.475 1.00 93.44 118 ASN A CA 1
ATOM 908 C C . ASN A 1 118 ? 20.280 2.700 -15.710 1.00 93.44 118 ASN A C 1
ATOM 910 O O . ASN A 1 118 ? 20.882 1.983 -14.910 1.00 93.44 118 ASN A O 1
ATOM 914 N N . LEU A 1 119 ? 18.974 2.511 -15.952 1.00 90.94 119 LEU A N 1
ATOM 915 C CA . LEU A 1 119 ? 18.151 1.516 -15.235 1.00 90.94 119 LEU A CA 1
ATOM 916 C C . LEU A 1 119 ? 18.738 0.097 -15.288 1.00 90.94 119 LEU A C 1
ATOM 918 O O . LEU A 1 119 ? 18.708 -0.623 -14.290 1.00 90.94 119 LEU A O 1
ATOM 922 N N . ARG A 1 120 ? 19.324 -0.290 -16.432 1.00 87.62 120 ARG A N 1
ATOM 923 C CA . ARG A 1 120 ? 20.001 -1.589 -16.593 1.00 87.62 120 ARG A CA 1
ATOM 924 C C . ARG A 1 120 ? 21.229 -1.712 -15.690 1.00 87.62 120 ARG A C 1
ATOM 926 O O . ARG A 1 120 ? 21.415 -2.751 -15.067 1.00 87.62 120 ARG A O 1
ATOM 933 N N . ALA A 1 121 ? 22.033 -0.653 -15.582 1.00 92.50 121 ALA A N 1
ATOM 934 C CA . ALA A 1 121 ? 23.204 -0.629 -14.705 1.00 92.50 121 ALA A CA 1
ATOM 935 C C . ALA A 1 121 ? 22.802 -0.696 -13.222 1.00 92.50 121 ALA A C 1
ATOM 937 O O . ALA A 1 121 ? 23.456 -1.373 -12.434 1.00 92.50 121 ALA A O 1
ATOM 938 N N . LEU A 1 122 ? 21.675 -0.069 -12.863 1.00 89.81 122 LEU A N 1
ATOM 939 C CA . LEU A 1 122 ? 21.067 -0.153 -11.531 1.00 89.81 122 LEU A CA 1
ATOM 940 C C . LEU A 1 122 ? 20.353 -1.489 -11.262 1.00 89.81 122 LEU A C 1
ATOM 942 O O . LEU A 1 122 ? 19.834 -1.687 -10.165 1.00 89.81 122 LEU A O 1
ATOM 946 N N . LYS A 1 123 ? 20.317 -2.402 -12.244 1.00 89.69 123 LYS A N 1
ATOM 947 C CA . LYS A 1 123 ? 19.635 -3.704 -12.168 1.00 89.69 123 LYS A CA 1
ATOM 948 C C . LYS A 1 123 ? 18.160 -3.582 -11.765 1.00 89.69 123 LYS A C 1
ATOM 950 O O . LYS A 1 123 ? 17.620 -4.453 -11.087 1.00 89.69 123 LYS A O 1
ATOM 955 N N . ILE A 1 124 ? 17.500 -2.502 -12.187 1.00 89.25 124 ILE A N 1
ATOM 956 C CA . ILE A 1 124 ? 16.070 -2.310 -11.942 1.00 89.25 124 ILE A CA 1
ATOM 957 C C . ILE A 1 124 ? 15.305 -3.204 -12.914 1.00 89.25 124 ILE A C 1
ATOM 959 O O . ILE A 1 124 ? 15.345 -2.998 -14.128 1.00 89.25 124 ILE A O 1
ATOM 963 N N . ALA A 1 125 ? 14.606 -4.198 -12.375 1.00 92.75 125 ALA A N 1
ATOM 964 C CA . ALA A 1 125 ? 13.703 -5.030 -13.150 1.00 92.75 125 ALA A CA 1
ATOM 965 C C . ALA A 1 125 ? 12.491 -4.185 -13.579 1.00 92.75 125 ALA A C 1
ATOM 967 O O . ALA A 1 125 ? 11.837 -3.564 -12.747 1.00 92.75 125 ALA A O 1
ATOM 968 N N . THR A 1 126 ? 12.202 -4.113 -14.878 1.00 93.44 126 THR A N 1
ATOM 969 C CA . THR A 1 126 ? 11.117 -3.278 -15.418 1.00 93.44 126 THR A CA 1
ATOM 970 C C . THR A 1 126 ? 9.944 -4.121 -15.915 1.00 93.44 126 THR A C 1
ATOM 972 O O . THR A 1 126 ? 10.058 -5.326 -16.148 1.00 93.44 126 THR A O 1
ATOM 975 N N . GLY A 1 127 ? 8.785 -3.472 -16.059 1.00 94.88 127 GLY A N 1
ATOM 976 C CA . GLY A 1 127 ? 7.565 -4.098 -16.566 1.00 94.88 127 GLY A CA 1
ATOM 977 C C . GLY A 1 127 ? 6.982 -5.179 -15.650 1.00 94.88 127 GLY A C 1
ATOM 978 O O . GLY A 1 127 ? 7.464 -5.435 -14.545 1.00 94.88 127 GLY A O 1
ATOM 979 N N . THR A 1 128 ? 5.918 -5.822 -16.128 1.00 96.12 128 THR A N 1
ATOM 980 C CA . THR A 1 128 ? 5.202 -6.880 -15.397 1.00 96.12 128 THR A CA 1
ATOM 981 C C . THR A 1 128 ? 6.074 -8.109 -15.145 1.00 96.12 128 THR A C 1
ATOM 983 O O . THR A 1 128 ? 5.980 -8.718 -14.083 1.00 96.12 128 THR A O 1
ATOM 986 N N . GLN A 1 129 ? 6.966 -8.455 -16.079 1.00 96.69 129 GLN A N 1
ATOM 987 C CA . GLN A 1 129 ? 7.890 -9.580 -15.910 1.00 96.69 129 GLN A CA 1
ATOM 988 C C . GLN A 1 129 ? 8.879 -9.331 -14.764 1.00 96.69 129 GLN A C 1
ATOM 990 O O . GLN A 1 129 ? 9.055 -10.200 -13.912 1.00 96.69 129 GLN A O 1
ATOM 995 N N . GLY A 1 130 ? 9.478 -8.135 -14.704 1.00 96.62 130 GLY A N 1
ATOM 996 C CA . GLY A 1 130 ? 10.363 -7.758 -13.604 1.00 96.62 130 GLY A CA 1
ATOM 997 C C . GLY A 1 130 ? 9.642 -7.749 -12.258 1.00 96.62 130 GLY A C 1
ATOM 998 O O . GLY A 1 130 ? 10.156 -8.280 -11.274 1.00 96.62 130 GLY A O 1
ATOM 999 N N . ALA A 1 131 ? 8.408 -7.238 -12.246 1.00 97.75 131 ALA A N 1
ATOM 1000 C CA . ALA A 1 131 ? 7.568 -7.213 -11.055 1.00 97.75 131 ALA A CA 1
ATOM 1001 C C . ALA A 1 131 ? 7.294 -8.618 -10.513 1.00 97.75 131 ALA A C 1
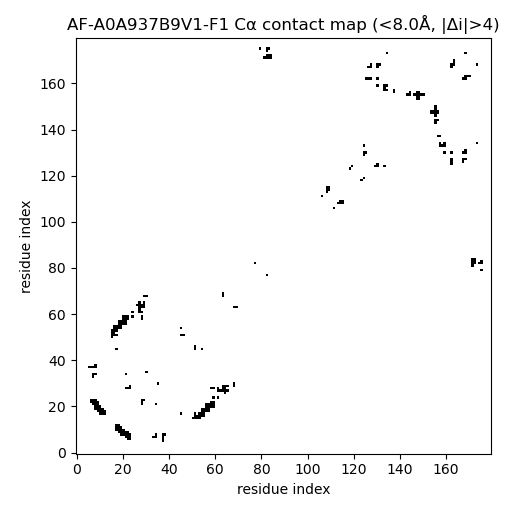ATOM 1003 O O . ALA A 1 131 ? 7.400 -8.861 -9.313 1.00 97.75 131 ALA A O 1
ATOM 1004 N N . ARG A 1 132 ? 6.957 -9.544 -11.416 1.00 97.44 132 ARG A N 1
ATOM 1005 C CA . ARG A 1 132 ? 6.679 -10.940 -11.090 1.00 97.44 132 ARG A CA 1
ATOM 1006 C C . ARG A 1 132 ? 7.911 -11.642 -10.528 1.00 97.44 132 ARG A C 1
ATOM 1008 O O . ARG A 1 132 ? 7.794 -12.261 -9.480 1.00 97.44 132 ARG A O 1
ATOM 1015 N N . GLY A 1 133 ? 9.075 -11.473 -11.156 1.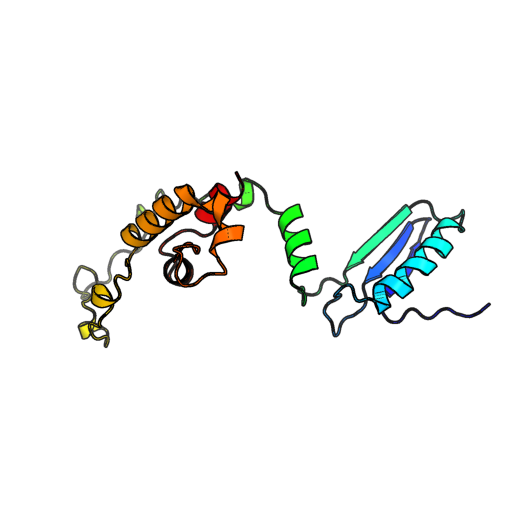00 97.38 133 GLY A N 1
ATOM 1016 C CA . GLY A 1 133 ? 10.319 -12.071 -10.668 1.00 97.38 133 GLY A CA 1
ATOM 1017 C C . GLY A 1 133 ? 10.711 -11.579 -9.270 1.00 97.38 133 GLY A C 1
ATOM 1018 O O . GLY A 1 133 ? 11.075 -12.379 -8.416 1.00 97.38 133 GLY A O 1
ATOM 1019 N N . LEU A 1 134 ? 10.577 -10.274 -8.996 1.00 97.25 134 LEU A N 1
ATOM 1020 C CA . LEU A 1 134 ? 10.818 -9.729 -7.652 1.00 97.25 134 LEU A CA 1
ATOM 1021 C C . LEU A 1 134 ? 9.790 -10.211 -6.624 1.00 97.25 134 LEU A C 1
ATOM 1023 O O . LEU A 1 134 ? 10.124 -10.387 -5.455 1.00 97.25 134 LEU A O 1
ATOM 1027 N N . PHE A 1 135 ? 8.539 -10.399 -7.042 1.00 97.88 135 PHE A N 1
ATOM 1028 C CA . PHE A 1 135 ? 7.487 -10.887 -6.162 1.00 97.88 135 PHE A CA 1
ATOM 1029 C C . PHE A 1 135 ? 7.690 -12.357 -5.795 1.00 97.88 135 PHE A C 1
ATOM 1031 O O . PHE A 1 135 ? 7.644 -12.677 -4.612 1.00 97.88 135 PHE A O 1
ATOM 1038 N N . GLU A 1 136 ? 7.975 -13.216 -6.775 1.00 97.31 136 GLU A N 1
ATOM 1039 C CA . GLU A 1 136 ? 8.292 -14.634 -6.562 1.00 97.31 136 GLU A CA 1
ATOM 1040 C C . GLU A 1 136 ? 9.518 -14.786 -5.640 1.00 97.31 136 GLU A C 1
ATOM 1042 O O . GLU A 1 136 ? 9.422 -15.465 -4.622 1.00 97.31 136 GLU A O 1
ATOM 1047 N N . ASP A 1 137 ? 10.603 -14.040 -5.894 1.00 96.94 137 ASP A N 1
ATOM 1048 C CA . ASP A 1 137 ? 11.776 -13.981 -5.000 1.00 96.94 137 ASP A CA 1
ATOM 1049 C C . ASP A 1 137 ? 11.428 -13.531 -3.574 1.00 96.94 137 ASP A C 1
ATOM 1051 O O . ASP A 1 137 ? 11.997 -14.025 -2.602 1.00 96.94 137 ASP A O 1
ATOM 1055 N N . PHE A 1 138 ? 10.534 -12.549 -3.419 1.00 97.56 138 PHE A N 1
ATOM 1056 C CA . PHE A 1 138 ? 10.191 -12.034 -2.096 1.00 97.56 138 PHE A CA 1
ATOM 1057 C C . PHE A 1 138 ? 9.333 -13.009 -1.293 1.00 97.56 138 PHE A C 1
ATOM 1059 O O . PHE A 1 138 ? 9.531 -13.117 -0.084 1.00 97.56 138 PHE A O 1
ATOM 1066 N N . VAL A 1 139 ? 8.409 -13.720 -1.945 1.00 97.50 139 VAL A N 1
ATOM 1067 C CA . VAL A 1 139 ? 7.547 -14.716 -1.292 1.00 97.50 139 VAL A CA 1
ATOM 1068 C C . VAL A 1 139 ? 8.383 -15.799 -0.607 1.00 97.50 139 VAL A C 1
ATOM 1070 O O . VAL A 1 139 ? 8.072 -16.171 0.517 1.00 97.50 139 VAL A O 1
ATOM 1073 N N . GLU A 1 140 ? 9.506 -16.218 -1.196 1.00 96.62 140 GLU A N 1
ATOM 1074 C CA . GLU A 1 140 ? 10.407 -17.218 -0.597 1.00 96.62 140 GLU A CA 1
ATOM 1075 C C . GLU A 1 140 ? 11.087 -16.764 0.709 1.00 96.62 140 GLU A C 1
ATOM 1077 O O . GLU A 1 140 ? 11.619 -17.581 1.462 1.00 96.62 140 GLU A O 1
ATOM 1082 N N . ARG A 1 141 ? 11.105 -15.457 0.994 1.00 96.06 141 ARG A N 1
ATOM 1083 C CA . ARG A 1 141 ? 11.837 -14.872 2.133 1.00 96.06 141 ARG A CA 1
ATOM 1084 C C . ARG A 1 141 ? 11.001 -13.943 3.009 1.00 96.06 141 ARG A C 1
ATOM 1086 O O . ARG A 1 141 ? 11.553 -13.326 3.925 1.00 96.06 141 ARG A O 1
ATOM 1093 N N . ILE A 1 142 ? 9.696 -13.841 2.759 1.00 96.56 142 ILE A N 1
ATOM 1094 C CA . ILE A 1 142 ? 8.795 -12.930 3.476 1.00 96.56 142 ILE A CA 1
ATOM 1095 C C . ILE A 1 142 ? 8.756 -13.219 4.986 1.00 96.56 142 ILE A C 1
ATOM 1097 O O . ILE A 1 142 ? 8.728 -12.278 5.778 1.00 96.56 142 ILE A O 1
ATOM 1101 N N . ASP A 1 143 ? 8.906 -14.481 5.400 1.00 95.81 143 ASP A N 1
ATOM 1102 C CA . ASP A 1 143 ? 8.937 -14.894 6.814 1.00 95.81 143 ASP A CA 1
ATOM 1103 C C . ASP A 1 143 ? 10.074 -14.244 7.616 1.00 95.81 143 ASP A C 1
ATOM 1105 O O . ASP A 1 143 ? 9.979 -14.037 8.826 1.00 95.81 143 ASP A O 1
ATOM 1109 N N . ARG A 1 144 ? 11.169 -13.880 6.939 1.00 96.06 144 ARG A N 1
ATOM 1110 C CA . ARG A 1 144 ? 12.348 -13.248 7.554 1.00 96.06 144 ARG A CA 1
ATOM 1111 C C . ARG A 1 144 ? 12.327 -11.728 7.417 1.00 96.06 144 ARG A C 1
ATOM 1113 O O . ARG A 1 144 ? 13.273 -11.060 7.833 1.00 96.06 144 ARG A O 1
ATOM 1120 N N . TYR A 1 145 ? 11.256 -11.155 6.859 1.00 97.06 145 TYR A N 1
ATOM 1121 C CA . TYR A 1 145 ? 11.167 -9.725 6.569 1.00 97.06 145 TYR A CA 1
ATOM 1122 C C . TYR A 1 145 ? 11.397 -8.861 7.813 1.00 97.06 145 TYR A C 1
ATOM 1124 O O . TYR A 1 145 ? 12.156 -7.894 7.754 1.00 97.06 145 TYR A O 1
ATOM 1132 N N . HIS A 1 146 ? 10.809 -9.232 8.956 1.00 97.06 146 HIS A N 1
ATOM 1133 C CA . HIS A 1 146 ? 10.977 -8.483 10.205 1.00 97.06 146 HIS A CA 1
ATOM 1134 C C . HIS A 1 146 ? 12.443 -8.396 10.658 1.00 97.06 146 HIS A C 1
ATOM 1136 O O . HIS A 1 146 ? 12.850 -7.368 11.185 1.00 97.06 146 HIS A O 1
ATOM 1142 N N . GLN A 1 147 ? 13.231 -9.444 10.409 1.00 97.25 147 GLN A N 1
ATOM 1143 C CA . GLN A 1 147 ? 14.635 -9.534 10.819 1.00 97.25 147 GLN A CA 1
ATOM 1144 C C . GLN A 1 147 ? 15.572 -8.830 9.829 1.00 97.25 147 GLN A C 1
ATOM 1146 O O . GLN A 1 147 ? 16.644 -8.381 10.213 1.00 97.25 147 GLN A O 1
ATOM 1151 N N . ALA A 1 148 ? 15.188 -8.745 8.551 1.00 97.25 148 ALA A N 1
ATOM 1152 C CA . ALA A 1 148 ? 16.075 -8.301 7.477 1.00 97.25 148 ALA A CA 1
ATOM 1153 C C . ALA A 1 148 ? 15.823 -6.863 6.994 1.00 97.25 148 ALA A C 1
ATOM 1155 O O . ALA A 1 148 ? 16.713 -6.257 6.402 1.00 97.25 148 ALA A O 1
ATOM 1156 N N . ARG A 1 149 ? 14.622 -6.304 7.199 1.00 97.50 149 ARG A N 1
ATOM 1157 C CA . ARG A 1 149 ? 14.211 -5.023 6.586 1.00 97.50 149 ARG A CA 1
ATOM 1158 C C . ARG A 1 149 ? 15.020 -3.802 7.035 1.00 97.50 149 ARG A C 1
ATOM 1160 O O . ARG A 1 149 ? 15.068 -2.827 6.293 1.00 97.50 149 ARG A O 1
ATOM 1167 N N . ASP A 1 150 ? 15.620 -3.865 8.221 1.00 98.00 150 ASP A N 1
ATOM 1168 C CA . ASP A 1 150 ? 16.311 -2.736 8.853 1.00 98.00 150 ASP A CA 1
ATOM 1169 C C . ASP A 1 150 ? 17.820 -2.702 8.523 1.00 98.00 150 ASP A C 1
ATOM 1171 O O . ASP A 1 150 ? 18.518 -1.767 8.909 1.00 98.00 150 ASP A O 1
ATOM 1175 N N . PHE A 1 151 ? 18.330 -3.688 7.770 1.00 97.12 151 PHE A N 1
ATOM 1176 C CA . PHE A 1 151 ? 19.752 -3.824 7.438 1.00 97.12 151 PHE A CA 1
ATOM 1177 C C . PHE A 1 151 ? 20.000 -3.638 5.931 1.00 97.12 151 PHE A C 1
ATOM 1179 O O . PHE A 1 151 ? 19.761 -4.564 5.158 1.00 97.12 151 PHE A O 1
ATOM 1186 N N . PRO A 1 152 ? 20.548 -2.491 5.481 1.00 95.31 152 PRO A N 1
ATOM 1187 C CA . PRO A 1 152 ? 20.734 -2.192 4.054 1.00 95.31 152 PRO A CA 1
ATOM 1188 C C . PRO A 1 152 ? 21.646 -3.163 3.294 1.00 95.31 152 PRO A C 1
ATOM 1190 O O . PRO A 1 152 ? 21.518 -3.309 2.081 1.00 95.31 152 PRO A O 1
ATOM 1193 N N . ALA A 1 153 ? 22.572 -3.822 3.996 1.00 97.00 153 ALA A N 1
ATOM 1194 C CA . ALA A 1 153 ? 23.462 -4.828 3.416 1.00 97.00 153 ALA A CA 1
ATOM 1195 C C . ALA A 1 153 ? 22.757 -6.169 3.139 1.00 97.00 153 ALA A C 1
ATOM 1197 O O . ALA A 1 153 ? 23.302 -7.021 2.440 1.00 97.00 153 ALA A O 1
ATOM 1198 N N . ILE A 1 154 ? 21.556 -6.370 3.688 1.00 95.38 154 ILE A N 1
ATOM 1199 C CA . ILE A 1 154 ? 20.768 -7.589 3.540 1.00 95.38 154 ILE A CA 1
ATOM 1200 C C . ILE A 1 154 ? 19.648 -7.325 2.534 1.00 95.38 154 ILE A C 1
ATOM 1202 O O . ILE A 1 154 ? 18.970 -6.298 2.574 1.00 95.38 154 ILE A O 1
ATOM 1206 N N . LYS A 1 155 ? 19.397 -8.293 1.647 1.00 95.12 155 LYS A N 1
ATOM 1207 C CA . LYS A 1 155 ? 18.233 -8.288 0.751 1.00 95.12 155 LYS A CA 1
ATOM 1208 C C . LYS A 1 155 ? 16.949 -8.553 1.555 1.00 95.12 155 LYS A C 1
ATOM 1210 O O . LYS A 1 155 ? 16.401 -9.651 1.529 1.00 95.12 155 LYS A O 1
ATOM 1215 N N . GLY A 1 156 ? 16.507 -7.559 2.323 1.00 96.31 156 GLY A N 1
ATOM 1216 C CA . GLY A 1 156 ? 15.359 -7.644 3.231 1.00 96.31 156 GLY A CA 1
ATOM 1217 C C . GLY A 1 156 ? 14.028 -7.244 2.587 1.00 96.31 156 GLY A C 1
ATOM 1218 O O . GLY A 1 156 ? 13.095 -8.044 2.581 1.00 96.31 156 GLY A O 1
ATOM 1219 N N . PRO A 1 157 ? 13.900 -6.042 2.002 1.00 96.75 157 PRO A N 1
ATOM 1220 C CA . PRO A 1 157 ? 12.656 -5.589 1.374 1.00 96.75 157 PRO A CA 1
ATOM 1221 C C . PRO A 1 157 ? 12.288 -6.349 0.094 1.00 96.75 157 PRO A C 1
ATOM 1223 O O . PRO A 1 157 ? 13.105 -7.065 -0.476 1.00 96.75 157 PRO A O 1
ATOM 1226 N N . SER A 1 158 ? 11.057 -6.174 -0.389 1.00 96.81 158 SER A N 1
ATOM 1227 C CA . SER A 1 158 ? 10.566 -6.807 -1.624 1.00 96.81 158 SER A CA 1
ATOM 1228 C C . SER A 1 158 ? 11.074 -6.154 -2.910 1.00 96.81 158 SER A C 1
ATOM 1230 O O . SER A 1 158 ? 11.028 -6.767 -3.969 1.00 96.81 158 SER A O 1
ATOM 1232 N N . TYR A 1 159 ? 11.535 -4.901 -2.830 1.00 96.12 159 TYR A N 1
ATOM 1233 C CA . TYR A 1 159 ? 11.888 -4.063 -3.985 1.00 96.12 159 TYR A CA 1
ATOM 1234 C C . TYR A 1 159 ? 10.723 -3.826 -4.972 1.00 96.12 159 TYR A C 1
ATOM 1236 O O . TYR A 1 159 ? 10.932 -3.381 -6.096 1.00 96.12 159 TYR A O 1
ATOM 1244 N N . LEU A 1 160 ? 9.473 -4.035 -4.537 1.00 97.31 160 LEU A N 1
ATOM 1245 C CA . LEU A 1 160 ? 8.271 -3.876 -5.369 1.00 97.31 160 LEU A CA 1
ATOM 1246 C C . LEU A 1 160 ? 7.735 -2.435 -5.452 1.00 97.31 160 LEU A C 1
ATOM 1248 O O . LEU A 1 160 ? 6.716 -2.204 -6.099 1.00 97.31 160 LEU A O 1
ATOM 1252 N N . SER A 1 161 ? 8.380 -1.451 -4.818 1.00 95.94 161 SER A N 1
ATOM 1253 C CA . SER A 1 161 ? 7.856 -0.077 -4.703 1.00 95.94 161 SER A CA 1
ATOM 1254 C C . SER A 1 161 ? 7.567 0.577 -6.060 1.00 95.94 161 SER A C 1
ATOM 1256 O O . SER A 1 161 ? 6.487 1.129 -6.265 1.00 95.94 161 SER A O 1
ATOM 1258 N N . VAL A 1 162 ? 8.498 0.468 -7.011 1.00 94.75 162 VAL A N 1
ATOM 1259 C CA . VAL A 1 162 ? 8.334 0.993 -8.377 1.00 94.75 162 VAL A CA 1
ATOM 1260 C C . VAL A 1 162 ? 7.206 0.263 -9.106 1.00 94.75 162 VAL A C 1
ATOM 1262 O O . VAL A 1 162 ? 6.405 0.889 -9.799 1.00 94.75 162 VAL A O 1
ATOM 1265 N N . HIS A 1 163 ? 7.082 -1.046 -8.900 1.00 97.44 163 HIS A N 1
ATOM 1266 C CA . HIS A 1 163 ? 6.045 -1.842 -9.543 1.00 97.44 163 HIS A CA 1
ATOM 1267 C C . HIS A 1 163 ? 4.642 -1.512 -9.039 1.00 97.44 163 HIS A C 1
ATOM 1269 O O . HIS A 1 163 ? 3.725 -1.393 -9.852 1.00 97.44 163 HIS A O 1
ATOM 1275 N N . LEU A 1 164 ? 4.495 -1.294 -7.729 1.00 96.50 164 LEU A N 1
ATOM 1276 C CA . LEU A 1 164 ? 3.245 -0.845 -7.118 1.00 96.50 164 LEU A CA 1
ATOM 1277 C C . LEU A 1 164 ? 2.887 0.585 -7.541 1.00 96.50 164 LEU A C 1
ATOM 1279 O O . LEU A 1 164 ? 1.716 0.863 -7.779 1.00 96.50 164 LEU A O 1
ATOM 1283 N N . ARG A 1 165 ? 3.878 1.474 -7.710 1.00 96.19 165 ARG A N 1
ATOM 1284 C CA . ARG A 1 165 ? 3.661 2.838 -8.224 1.00 96.19 165 ARG A CA 1
ATOM 1285 C C . ARG A 1 165 ? 3.089 2.841 -9.643 1.00 96.19 165 ARG A C 1
ATOM 1287 O O . ARG A 1 165 ? 2.179 3.612 -9.921 1.00 96.19 165 ARG A O 1
ATOM 1294 N N . PHE A 1 166 ? 3.635 2.012 -10.533 1.00 96.00 166 PHE A N 1
ATOM 1295 C CA . PHE A 1 166 ? 3.237 1.968 -11.947 1.00 96.00 166 PHE A CA 1
ATOM 1296 C C . PHE A 1 166 ? 2.168 0.911 -12.264 1.00 96.00 166 PHE A C 1
ATOM 1298 O O . PHE A 1 166 ? 1.833 0.717 -13.427 1.00 96.00 166 PHE A O 1
ATOM 1305 N N . GLY A 1 167 ? 1.644 0.201 -11.261 1.00 95.38 167 GLY A N 1
ATOM 1306 C CA . GLY A 1 167 ? 0.600 -0.809 -11.461 1.00 95.38 167 GLY A CA 1
ATOM 1307 C C . GLY A 1 167 ? 1.038 -2.022 -12.290 1.00 95.38 167 GLY A C 1
ATOM 1308 O O . GLY A 1 167 ? 0.195 -2.730 -12.830 1.00 95.38 167 GLY A O 1
ATOM 1309 N N . THR A 1 168 ? 2.344 -2.292 -12.383 1.00 96.62 168 THR A N 1
ATOM 1310 C CA . THR A 1 168 ? 2.872 -3.473 -13.104 1.00 96.62 168 THR A CA 1
ATOM 1311 C C . THR A 1 168 ? 2.733 -4.769 -12.301 1.00 96.62 168 THR A C 1
ATOM 1313 O O . THR A 1 168 ? 2.956 -5.852 -12.838 1.00 96.62 168 THR A O 1
ATOM 1316 N N . LEU A 1 169 ? 2.321 -4.659 -11.033 1.00 96.00 169 LEU A N 1
ATOM 1317 C CA . LEU A 1 169 ? 1.888 -5.750 -10.166 1.00 96.00 169 LEU A CA 1
ATOM 1318 C C . LEU A 1 169 ? 0.668 -5.298 -9.355 1.00 96.00 169 LEU A C 1
ATOM 1320 O O . LEU A 1 169 ? 0.625 -4.179 -8.844 1.00 96.00 169 LEU A O 1
ATOM 1324 N N . SER A 1 170 ? -0.327 -6.174 -9.228 1.00 94.56 170 SER A N 1
ATOM 1325 C CA . SER A 1 170 ? -1.571 -5.870 -8.519 1.00 94.56 170 SER A CA 1
ATOM 1326 C C . SER A 1 170 ? -1.364 -5.847 -7.004 1.00 94.56 170 SER A C 1
ATOM 1328 O O . SER A 1 170 ? -0.956 -6.847 -6.413 1.00 94.56 170 SER A O 1
ATOM 1330 N N . ILE A 1 171 ? -1.748 -4.748 -6.346 1.00 95.25 171 ILE A N 1
ATOM 1331 C CA . ILE A 1 171 ? -1.733 -4.667 -4.876 1.00 95.25 171 ILE A CA 1
ATOM 1332 C C . ILE A 1 171 ? -2.636 -5.724 -4.226 1.00 95.25 171 ILE A C 1
ATOM 1334 O O . ILE A 1 171 ? -2.284 -6.269 -3.186 1.00 95.25 171 ILE A O 1
ATOM 1338 N N . ARG A 1 172 ? -3.765 -6.071 -4.862 1.00 95.25 172 ARG A N 1
ATOM 1339 C CA . ARG A 1 172 ? -4.676 -7.120 -4.377 1.00 95.25 172 ARG A CA 1
ATOM 1340 C C . ARG A 1 172 ? -4.014 -8.493 -4.413 1.00 95.25 172 ARG A C 1
ATOM 1342 O O . ARG A 1 172 ? -4.127 -9.245 -3.456 1.00 95.25 172 ARG A O 1
ATOM 1349 N N . GLN A 1 173 ? -3.260 -8.786 -5.476 1.00 94.38 173 GLN A N 1
ATOM 1350 C CA . GLN A 1 173 ? -2.496 -10.031 -5.581 1.00 94.38 173 GLN A CA 1
ATOM 1351 C C . GLN A 1 173 ? -1.435 -10.123 -4.480 1.00 94.38 173 GLN A C 1
ATOM 1353 O O . GLN A 1 173 ? -1.354 -11.151 -3.815 1.00 94.38 173 GLN A O 1
ATOM 1358 N N . VAL A 1 174 ? -0.658 -9.054 -4.276 1.00 96.06 174 VAL A N 1
ATOM 1359 C CA . VAL A 1 174 ? 0.386 -9.014 -3.240 1.00 96.06 174 VAL A CA 1
ATOM 1360 C C . VAL A 1 174 ? -0.224 -9.162 -1.847 1.00 96.06 174 VAL A C 1
ATOM 1362 O O . VAL A 1 174 ? 0.233 -9.991 -1.067 1.00 96.06 174 VAL A O 1
ATOM 1365 N N . ALA A 1 175 ? -1.283 -8.406 -1.547 1.00 95.81 175 ALA A N 1
ATOM 1366 C CA . ALA A 1 175 ? -1.958 -8.460 -0.255 1.00 95.81 175 ALA A CA 1
ATOM 1367 C C . ALA A 1 175 ? -2.606 -9.826 0.016 1.00 95.81 175 ALA A C 1
ATOM 1369 O O . ALA A 1 175 ? -2.553 -10.296 1.143 1.00 95.81 175 ALA A O 1
ATOM 1370 N N . ARG A 1 176 ? -3.170 -10.486 -1.004 1.00 95.19 176 ARG A N 1
ATOM 1371 C CA . ARG A 1 176 ? -3.742 -11.834 -0.870 1.00 95.19 176 ARG A CA 1
ATOM 1372 C C . ARG A 1 176 ? -2.698 -12.869 -0.482 1.00 95.19 176 ARG A C 1
ATOM 1374 O O . ARG A 1 176 ? -2.949 -13.650 0.422 1.00 95.19 176 ARG A O 1
ATOM 1381 N N . VAL A 1 177 ? -1.548 -12.862 -1.152 1.00 94.75 177 VAL A N 1
ATOM 1382 C CA . VAL A 1 177 ? -0.462 -13.806 -0.848 1.00 94.75 177 VAL A CA 1
ATOM 1383 C C . VAL A 1 177 ? 0.134 -13.531 0.529 1.00 94.75 177 VAL A C 1
ATOM 1385 O O . VAL A 1 177 ? 0.422 -14.471 1.244 1.00 94.75 177 VAL A O 1
ATOM 1388 N N . ALA A 1 178 ? 0.287 -12.263 0.918 1.00 93.50 178 ALA A N 1
ATOM 1389 C CA . ALA A 1 178 ? 0.824 -11.908 2.233 1.00 93.50 178 ALA A CA 1
ATOM 1390 C C . ALA A 1 178 ? -0.172 -12.101 3.389 1.00 93.50 178 ALA A C 1
ATOM 1392 O O . ALA A 1 178 ? 0.230 -12.031 4.547 1.00 93.50 178 ALA A O 1
ATOM 1393 N N . TRP A 1 179 ? -1.467 -12.241 3.093 1.00 90.12 179 TRP A N 1
ATOM 1394 C CA . TRP A 1 179 ? -2.463 -12.558 4.110 1.00 90.12 179 TRP A CA 1
ATOM 1395 C C . TRP A 1 179 ? -2.383 -14.029 4.506 1.00 90.12 179 TRP A C 1
ATOM 1397 O O . TRP A 1 179 ? -2.452 -14.324 5.698 1.00 90.12 179 TRP A O 1
ATOM 1407 N N . GLN A 1 180 ? -2.318 -14.912 3.505 1.00 78.94 180 GLN A N 1
ATOM 1408 C CA . GLN A 1 180 ? -2.288 -16.368 3.670 1.00 78.94 180 GLN A CA 1
ATOM 1409 C C . GLN A 1 180 ? -1.137 -16.812 4.571 1.00 78.94 180 GLN A C 1
ATOM 1411 O O . GLN A 1 180 ? -1.400 -17.725 5.385 1.00 78.94 180 GLN A O 1
#

Radius of gyration: 26.01 Å; Cα contacts (8 Å, |Δi|>4): 156; chains: 1; bounding box: 57×36×80 Å

Nearest PDB structures (foldseek):
  4jjt-assembly1_A-2  TM=9.048E-01  e=1.117E-03  Mycobacterium tuberculosis H37Rv
  4jjt-assembly1_B-2  TM=9.080E-01  e=2.647E-03  Mycobacterium tuberculosis H37Rv
  4kpk-assembly1_A  TM=7.177E-01  e=8.206E-04  Shewanella pealeana ATCC 700345
  5ylo-assembly1_A  TM=6.925E-01  e=1.117E-03  Pseudomonas aeruginosa PAO1
  4jcs-assembly1_A  TM=6.998E-01  e=1.789E-02  Cupriavidus metallidurans CH34

pLDDT: mean 87.43, std 11.05, range [35.78, 98.0]

Foldseek 3Di:
DPPDDQPQWDWDDDQQEIEIEGRPVVQQSPCDPSNVVSVVVVVVVSVPDPSHPYYHYYYPPDDHNDDVVVVVVCVVPDDLVNLDDDPCVVCPVVDDDDDPPDDPDDDDQVVVPHDDDCCVVVVQQDALVRLVVLLVVCLVCVVCLVVAVVPPVGPRDSSCPVVVVVVSDDPSNSVVSVVD